Protein AF-H2ZLX8-F1 (afdb_monomer_lite)

pLDDT: mean 80.36, std 13.49, range [42.72, 96.94]

Secondary structure (DSSP, 8-state):
-HHHHHHHHHH-TT-TT--GGG-SS-HHHHHHHHH--HHHHHHHH-TT--EE-SSTTS-TTSTT---EEGGGSPPP--GGG---TT----TTTT--TTSPEEPPPEE--SS-TTS--S--HHHHHHHHHHH-TTTS-SS--EEEEEEETTEEEEEEEE-TT-----S------TTEEEPPPB------TTT--EEEEGGGSS--SS-SEEEEEETT--BGGGS---EEEEETTTEEEE-GGGSTTS----EEEEEEEE--

Organism: Ciona savignyi (NCBI:txid51511)

Radius of gyration: 21.68 Å; chains: 1; bounding box: 60×32×68 Å

Foldseek 3Di:
DVVVVVCCCVVDLVNQLDFDPSHPAAPVLSVLVVLDFPLLVCLVPPPPPQWAFRHNPDDLPDPPRPIDGSVVGDHRDCPSVDDDPPDPPDSNNSQDLVLWDKFAKAWPPPDDPVRQDPDNPVVVLVVCCVFVVQRDFPDFPDKDWDAALNTIIMITTGGHSRRDPDLDDPDDDPFKDKDPKDFPDQQDPDWQKGAQWPVPDPDDPQFPHKWKDAPVRHGPSRPSFHWNGPGSHTHTIGTLSRGPNSHDGRMIMMTMGGPD

Sequence (260 aa):
MAYQFRDLRKGDSFWYENGGSSAKFTLSQLRSIKQTMLSGVICDVGENVTTIQPEVMKLHTLPGNQRVPCTSLTSLDLSPWNETAGEFPSIVDDINTADYEWTPWFPITHYRSNELPLDPGPAVLRILRVYRPDDVCNDVLGKEMRTVNRHMQIRFKCPPGQIKGTDFPPVDSAEVYWTNWSDQLTPNAPNYDDDEGLAGSNACFKPIAVQAQTLDGIPARETGDVFEMLSPQDGLLCRGTHQPGNQCKDYRVRYLCSKG

Structure (mmCIF, N/CA/C/O backbone):
data_AF-H2ZLX8-F1
#
_entry.id   AF-H2ZLX8-F1
#
loop_
_atom_site.group_PDB
_atom_site.id
_atom_site.type_symbol
_atom_site.label_atom_id
_atom_site.label_alt_id
_atom_site.label_comp_id
_atom_site.label_asym_id
_atom_site.label_entity_id
_atom_site.label_seq_id
_atom_site.pdbx_PDB_ins_code
_atom_site.Cartn_x
_atom_site.Cartn_y
_atom_site.Cartn_z
_atom_site.occupancy
_atom_site.B_iso_or_equiv
_atom_site.auth_seq_id
_atom_site.auth_comp_id
_atom_site.auth_asym_id
_atom_site.auth_atom_id
_atom_site.pdbx_PDB_model_num
ATOM 1 N N . MET A 1 1 ? 8.622 -14.354 11.864 1.00 42.72 1 MET A N 1
ATOM 2 C CA . MET A 1 1 ? 7.196 -14.131 12.223 1.00 42.72 1 MET A CA 1
ATOM 3 C C . MET A 1 1 ? 6.371 -13.377 11.170 1.00 42.72 1 MET A C 1
ATOM 5 O O . MET A 1 1 ? 5.231 -13.764 10.956 1.00 42.72 1 MET A O 1
ATOM 9 N N . ALA A 1 2 ? 6.896 -12.356 10.476 1.00 43.66 2 ALA A N 1
ATOM 10 C CA . ALA A 1 2 ? 6.111 -11.553 9.519 1.00 43.66 2 ALA A CA 1
ATOM 11 C C . ALA A 1 2 ? 5.434 -12.366 8.392 1.00 43.66 2 ALA A C 1
ATOM 13 O O . ALA A 1 2 ? 4.266 -12.135 8.093 1.00 43.66 2 ALA A O 1
ATOM 14 N N . TYR A 1 3 ? 6.124 -13.363 7.821 1.00 46.12 3 TYR A N 1
ATOM 15 C CA . TYR A 1 3 ? 5.531 -14.268 6.827 1.00 46.12 3 TYR A CA 1
ATOM 16 C C . TYR A 1 3 ? 4.331 -15.040 7.379 1.00 46.12 3 TYR A C 1
ATOM 18 O O . TYR A 1 3 ? 3.300 -15.090 6.724 1.00 46.12 3 TYR A O 1
ATOM 26 N N . GLN A 1 4 ? 4.424 -15.547 8.611 1.00 57.84 4 GLN A N 1
ATOM 27 C CA . GLN A 1 4 ? 3.320 -16.249 9.265 1.00 57.84 4 GLN A CA 1
ATOM 28 C C . GLN A 1 4 ? 2.100 -15.336 9.438 1.00 57.84 4 GLN A C 1
ATOM 30 O O . GLN A 1 4 ? 0.991 -15.748 9.132 1.00 57.84 4 GLN A O 1
ATOM 35 N N . PHE A 1 5 ? 2.286 -14.086 9.877 1.00 61.41 5 PHE A N 1
ATOM 36 C CA . PHE A 1 5 ? 1.178 -13.131 10.014 1.00 61.41 5 PHE A CA 1
ATOM 37 C C . PHE A 1 5 ? 0.574 -12.725 8.670 1.00 61.41 5 PHE A C 1
ATOM 39 O O . PHE A 1 5 ? -0.645 -12.639 8.545 1.00 61.41 5 PHE A O 1
ATOM 46 N N . ARG A 1 6 ? 1.413 -12.513 7.651 1.00 57.19 6 ARG A N 1
ATOM 47 C CA . ARG A 1 6 ? 0.959 -12.247 6.283 1.00 57.19 6 ARG A CA 1
ATOM 48 C C . ARG A 1 6 ? 0.130 -13.411 5.750 1.00 57.19 6 ARG A C 1
ATOM 50 O O . ARG A 1 6 ? -0.943 -13.189 5.198 1.00 57.19 6 ARG A O 1
ATOM 57 N N . ASP A 1 7 ? 0.629 -14.631 5.907 1.00 60.41 7 ASP A N 1
ATOM 58 C CA . ASP A 1 7 ? -0.011 -15.831 5.379 1.00 60.41 7 ASP A CA 1
ATOM 59 C C . ASP A 1 7 ? -1.285 -16.166 6.172 1.00 60.41 7 ASP A C 1
ATOM 61 O O . ASP A 1 7 ? -2.268 -16.576 5.566 1.00 60.41 7 ASP A O 1
ATOM 65 N N . LEU A 1 8 ? -1.330 -15.883 7.482 1.00 72.88 8 LEU A N 1
ATOM 66 C CA . LEU A 1 8 ? -2.558 -15.928 8.289 1.00 72.88 8 LEU A CA 1
ATOM 67 C C . LEU A 1 8 ? -3.597 -14.923 7.786 1.00 72.88 8 LEU A C 1
ATOM 69 O O . LEU A 1 8 ? -4.720 -15.310 7.488 1.00 72.88 8 LEU A O 1
ATOM 73 N N . ARG A 1 9 ? -3.218 -13.649 7.622 1.00 69.12 9 ARG A N 1
ATOM 74 C CA . ARG A 1 9 ? -4.118 -12.601 7.117 1.00 69.12 9 ARG A CA 1
ATOM 75 C C . ARG A 1 9 ? -4.665 -12.929 5.728 1.00 69.12 9 ARG A C 1
ATOM 77 O O . ARG A 1 9 ? -5.836 -12.693 5.465 1.00 69.12 9 ARG A O 1
ATOM 84 N N . LYS A 1 10 ? -3.824 -13.458 4.833 1.00 64.69 10 LYS A N 1
ATOM 85 C CA . LYS A 1 10 ? -4.223 -13.821 3.462 1.00 64.69 10 LYS A CA 1
ATOM 86 C C . LYS A 1 10 ? -5.005 -15.129 3.382 1.00 64.69 10 LYS A C 1
ATOM 88 O O . LYS A 1 10 ? -5.864 -15.260 2.518 1.00 64.69 10 LYS A O 1
ATOM 93 N N . GLY A 1 11 ? -4.659 -16.106 4.214 1.00 71.00 11 GLY A N 1
ATOM 94 C CA . GLY A 1 11 ? -5.281 -17.428 4.231 1.00 71.00 11 GLY A CA 1
ATOM 95 C C . GLY A 1 11 ? -6.609 -17.465 4.983 1.00 71.00 11 GLY A C 1
ATOM 96 O O . GLY A 1 11 ? -7.373 -18.413 4.812 1.00 71.00 11 GLY A O 1
ATOM 97 N N . ASP A 1 12 ? -6.899 -16.449 5.795 1.00 78.88 12 ASP A N 1
ATOM 98 C CA . ASP A 1 12 ? -8.135 -16.360 6.558 1.00 78.88 12 ASP A CA 1
ATOM 99 C C . ASP A 1 12 ? -9.280 -15.752 5.732 1.00 78.88 12 ASP A C 1
ATOM 101 O O . ASP A 1 12 ? -9.374 -14.543 5.503 1.00 78.88 12 ASP A O 1
ATOM 105 N N . SER A 1 13 ? -10.211 -16.612 5.319 1.00 78.69 13 SER A N 1
ATOM 106 C CA . SER A 1 13 ? -11.438 -16.196 4.629 1.00 78.69 13 SER A CA 1
ATOM 107 C C . SER A 1 13 ? -12.352 -15.292 5.473 1.00 78.69 13 SER A C 1
ATOM 109 O O . SER A 1 13 ? -13.178 -14.569 4.915 1.00 78.69 13 SER A O 1
ATOM 111 N N . PHE A 1 14 ? -12.201 -15.304 6.801 1.00 81.00 14 PHE A N 1
ATOM 112 C CA . PHE A 1 14 ? -12.949 -14.475 7.746 1.00 81.00 14 PHE A CA 1
ATOM 113 C C . PHE A 1 14 ? -12.153 -13.262 8.231 1.00 81.00 14 PHE A C 1
ATOM 115 O O . PHE A 1 14 ? -12.606 -12.573 9.147 1.00 81.00 14 PHE A O 1
ATOM 122 N N . TRP A 1 15 ? -11.012 -12.952 7.601 1.00 83.00 15 TRP A N 1
ATOM 123 C CA . TRP A 1 15 ? -10.272 -11.738 7.917 1.00 83.00 15 TRP A CA 1
ATOM 124 C C . TRP A 1 15 ? -11.189 -10.512 7.810 1.00 83.00 15 TRP A C 1
ATOM 126 O O . TRP A 1 15 ? -11.810 -10.272 6.776 1.00 83.00 15 TRP A O 1
ATOM 136 N N . TYR A 1 16 ? -11.276 -9.728 8.887 1.00 79.31 16 TYR A N 1
ATOM 137 C CA . TYR A 1 16 ? -12.298 -8.687 9.057 1.00 79.31 16 TYR A CA 1
ATOM 138 C C . TYR A 1 16 ? -12.252 -7.562 8.010 1.00 79.31 16 TYR A C 1
ATOM 140 O O . TYR A 1 16 ? -13.247 -6.877 7.804 1.00 79.31 16 TYR A O 1
ATOM 148 N N . GLU A 1 17 ? -11.112 -7.365 7.339 1.00 76.19 17 GLU A N 1
ATOM 149 C CA . GLU A 1 17 ? -10.961 -6.375 6.260 1.00 76.19 17 GLU A CA 1
ATOM 150 C C . GLU A 1 17 ? -11.208 -6.950 4.862 1.00 76.19 17 GLU A C 1
ATOM 152 O O . GLU A 1 17 ? -11.030 -6.239 3.871 1.00 76.19 17 GLU A O 1
ATOM 157 N N . ASN A 1 18 ? -11.577 -8.229 4.752 1.00 74.31 18 ASN A N 1
ATOM 158 C CA . ASN A 1 18 ? -11.998 -8.780 3.473 1.00 74.31 18 ASN A CA 1
ATOM 159 C C . ASN A 1 18 ? -13.234 -8.011 2.986 1.00 74.31 18 ASN A C 1
ATOM 161 O O . ASN A 1 18 ? -14.151 -7.736 3.757 1.00 74.31 18 ASN A O 1
ATOM 165 N N . GLY A 1 19 ? -13.235 -7.641 1.707 1.00 67.06 19 GLY A N 1
ATOM 166 C CA . GLY A 1 19 ? -14.322 -6.924 1.054 1.00 67.06 19 GLY A CA 1
ATOM 167 C C . GLY A 1 19 ? -14.985 -7.778 -0.029 1.00 67.06 19 GLY A C 1
ATOM 168 O O . GLY A 1 19 ? -14.646 -8.947 -0.214 1.00 67.06 19 GLY A O 1
ATOM 169 N N . GLY A 1 20 ? -15.933 -7.195 -0.764 1.00 65.62 20 GLY A N 1
ATOM 170 C CA . GLY A 1 20 ? -16.603 -7.874 -1.877 1.00 65.62 20 GLY A CA 1
ATOM 171 C C . GLY A 1 20 ? -17.407 -9.098 -1.424 1.00 65.62 20 GLY A C 1
ATOM 172 O O . GLY A 1 20 ? -18.055 -9.067 -0.382 1.00 65.62 20 GLY A O 1
ATOM 173 N N . SER A 1 21 ? -17.348 -10.193 -2.186 1.00 62.84 21 SER A N 1
ATOM 174 C CA . SER A 1 21 ? -18.071 -11.441 -1.876 1.00 62.84 21 SER A CA 1
ATOM 175 C C . SER A 1 21 ? -17.610 -12.131 -0.588 1.00 62.84 21 SER A C 1
ATOM 177 O O . SER A 1 21 ? -18.311 -12.995 -0.067 1.00 62.84 21 SER A O 1
ATOM 179 N N . SER A 1 22 ? -16.428 -11.773 -0.087 1.00 65.00 22 SER A N 1
ATOM 180 C CA . SER A 1 22 ? -15.840 -12.341 1.127 1.00 65.00 22 SER A CA 1
ATOM 181 C C . SER A 1 22 ? -16.063 -11.458 2.358 1.00 65.00 22 SER A C 1
ATOM 183 O O . SER A 1 22 ? -15.624 -11.825 3.449 1.00 65.00 22 SER A O 1
ATOM 185 N N . ALA A 1 23 ? -16.735 -10.311 2.201 1.00 69.94 23 ALA A N 1
ATOM 186 C CA . ALA A 1 23 ? -16.983 -9.379 3.290 1.00 69.94 23 ALA A CA 1
ATOM 187 C C . ALA A 1 23 ? -17.785 -10.028 4.426 1.00 69.94 23 ALA A C 1
ATOM 189 O O . ALA A 1 23 ? -18.750 -10.761 4.201 1.00 69.94 23 ALA A O 1
ATOM 190 N N . LYS A 1 24 ? -17.344 -9.776 5.662 1.00 79.88 24 LYS A N 1
ATOM 191 C CA . LYS A 1 24 ? -18.023 -10.210 6.901 1.00 79.88 24 LYS A CA 1
ATOM 192 C C . LYS A 1 24 ? -18.672 -9.055 7.645 1.00 79.88 24 LYS A C 1
ATOM 194 O O . LYS A 1 24 ? -19.582 -9.276 8.432 1.00 79.88 24 LYS A O 1
ATOM 199 N N . PHE A 1 25 ? -18.199 -7.849 7.365 1.00 79.94 25 PHE A N 1
ATOM 200 C CA . PHE A 1 25 ? -18.695 -6.609 7.923 1.00 79.94 25 PHE A CA 1
ATOM 201 C C . PHE A 1 25 ? -19.127 -5.694 6.787 1.00 79.94 25 PHE A C 1
ATOM 203 O O . PHE A 1 25 ? -18.484 -5.655 5.733 1.00 79.94 25 PHE A O 1
ATOM 210 N N . THR A 1 26 ? -20.192 -4.935 7.018 1.00 77.81 26 THR A N 1
ATOM 211 C CA . THR A 1 26 ? -20.528 -3.797 6.162 1.00 77.81 26 THR A CA 1
ATOM 212 C C . THR A 1 26 ? -19.449 -2.717 6.290 1.00 77.81 26 THR A C 1
ATOM 214 O O . THR A 1 26 ? -18.607 -2.732 7.196 1.00 77.81 26 THR A O 1
ATOM 217 N N . LEU A 1 27 ? -19.442 -1.738 5.386 1.00 74.50 27 LEU A N 1
ATOM 218 C CA . LEU A 1 27 ? -18.439 -0.676 5.436 1.00 74.50 27 LEU A CA 1
ATOM 219 C C . LEU A 1 27 ? -18.560 0.193 6.699 1.00 74.50 27 LEU A C 1
ATOM 221 O O . LEU A 1 27 ? -17.543 0.598 7.264 1.00 74.50 27 LEU A O 1
ATOM 225 N N . SER A 1 28 ? -19.784 0.470 7.154 1.00 79.38 28 SER A N 1
ATOM 226 C CA . SER A 1 28 ? -20.048 1.210 8.395 1.00 79.38 28 SER A CA 1
ATOM 227 C C . SER A 1 28 ? -19.541 0.444 9.618 1.00 79.38 28 SER A C 1
ATOM 229 O O . SER A 1 28 ? -18.845 1.017 10.458 1.00 79.38 28 SER A O 1
ATOM 231 N N . GLN A 1 29 ? -19.779 -0.868 9.659 1.00 86.19 29 GLN A N 1
ATOM 232 C CA . GLN A 1 29 ? -19.234 -1.768 10.673 1.00 86.19 29 GLN A CA 1
ATOM 233 C C . GLN A 1 29 ? -17.696 -1.773 10.660 1.00 86.19 29 GLN A C 1
ATOM 235 O O . GLN A 1 29 ? -17.055 -1.572 11.692 1.00 86.19 29 GLN A O 1
ATOM 240 N N . LEU A 1 30 ? -17.076 -1.912 9.483 1.00 83.62 30 LEU A N 1
ATOM 241 C CA . LEU A 1 30 ? -15.618 -1.912 9.347 1.00 83.62 30 LEU A CA 1
ATOM 242 C C . LEU A 1 30 ? -14.987 -0.574 9.765 1.00 83.62 30 LEU A C 1
ATOM 244 O O . LEU A 1 30 ? -13.913 -0.569 10.369 1.00 83.62 30 LEU A O 1
ATOM 248 N N . ARG A 1 31 ? -15.629 0.560 9.453 1.00 82.75 31 ARG A N 1
ATOM 249 C CA . ARG A 1 31 ? -15.187 1.894 9.899 1.00 82.75 31 ARG A CA 1
ATOM 250 C C . ARG A 1 31 ? -15.216 1.997 11.423 1.00 82.75 31 ARG A C 1
ATOM 252 O O . ARG A 1 31 ? -14.223 2.441 11.992 1.00 82.75 31 ARG A O 1
ATOM 259 N N . SER A 1 32 ? -16.289 1.530 12.061 1.00 88.88 32 SER A N 1
ATOM 260 C CA . SER A 1 32 ? -16.393 1.510 13.525 1.00 88.88 32 SER A CA 1
ATOM 261 C C . SER A 1 32 ? -15.286 0.661 14.173 1.00 88.88 32 SER A C 1
ATOM 263 O O . SER A 1 32 ? -14.549 1.143 15.038 1.00 88.88 32 SER A O 1
ATOM 265 N N . ILE A 1 33 ? -15.050 -0.556 13.663 1.00 89.25 33 ILE A N 1
ATOM 266 C CA . ILE A 1 33 ? -13.949 -1.419 14.135 1.00 89.25 33 ILE A CA 1
ATOM 267 C C . ILE A 1 33 ? -12.594 -0.713 13.984 1.00 89.25 33 ILE A C 1
ATOM 269 O O . ILE A 1 33 ? -11.791 -0.712 14.912 1.00 89.25 33 ILE A O 1
ATOM 273 N N . LYS A 1 34 ? -12.326 -0.082 12.832 1.00 85.06 34 LYS A N 1
ATOM 274 C CA . LYS A 1 34 ? -11.037 0.579 12.550 1.00 85.06 34 LYS A CA 1
ATOM 275 C C . LYS A 1 34 ? -10.776 1.829 13.391 1.00 85.06 34 LYS A C 1
ATOM 277 O O . LYS A 1 34 ? -9.616 2.188 13.566 1.00 85.06 34 LYS A O 1
ATOM 282 N N . GLN A 1 35 ? -11.820 2.496 13.875 1.00 87.00 35 GLN A N 1
ATOM 283 C CA . GLN A 1 35 ? -11.695 3.657 14.761 1.00 87.00 35 GLN A CA 1
ATOM 284 C C . GLN A 1 35 ? -11.459 3.259 16.224 1.00 87.00 35 GLN A C 1
ATOM 286 O O . GLN A 1 35 ? -11.064 4.095 17.033 1.00 87.00 35 GLN A O 1
ATOM 291 N N . THR A 1 36 ? -11.661 1.985 16.564 1.00 89.25 36 THR A N 1
ATOM 292 C CA . THR A 1 36 ? -11.493 1.490 17.929 1.00 89.25 36 THR A CA 1
ATOM 293 C C . THR A 1 36 ? -10.017 1.428 18.312 1.00 89.25 36 THR A C 1
ATOM 295 O O . THR A 1 36 ? -9.195 0.830 17.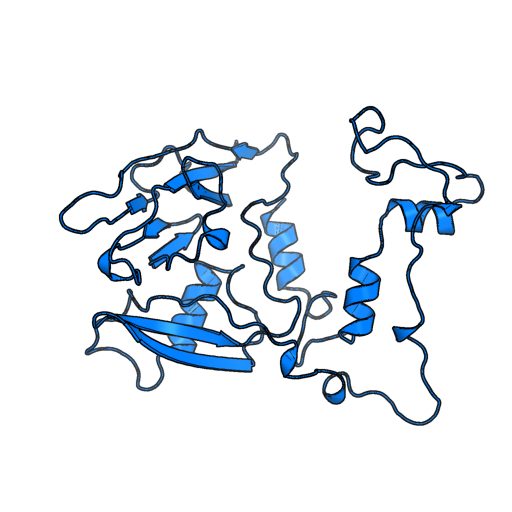616 1.00 89.25 36 THR A O 1
ATOM 298 N N . MET A 1 37 ? -9.673 2.010 19.460 1.00 91.62 37 MET A N 1
ATOM 299 C CA . MET A 1 37 ? -8.329 1.931 20.032 1.00 91.62 37 MET A CA 1
ATOM 300 C C . MET A 1 37 ? -8.271 0.857 21.119 1.00 91.62 37 MET A C 1
ATOM 302 O O . MET A 1 37 ? -9.196 0.726 21.919 1.00 91.62 37 MET A O 1
ATOM 306 N N . LEU A 1 38 ? -7.144 0.141 21.221 1.00 93.69 38 LEU A N 1
ATOM 307 C CA . LEU A 1 38 ? -6.935 -0.841 22.295 1.00 93.69 38 LEU A CA 1
ATOM 308 C C . LEU A 1 38 ? -7.063 -0.209 23.694 1.00 93.69 38 LEU A C 1
ATOM 310 O O . LEU A 1 38 ? -7.516 -0.864 24.626 1.00 93.69 38 LEU A O 1
ATOM 314 N N . SER A 1 39 ? -6.697 1.066 23.836 1.00 94.88 39 SER A N 1
ATOM 315 C CA . SER A 1 39 ? -6.873 1.835 25.072 1.00 94.88 39 SER A CA 1
ATOM 316 C C . SER A 1 39 ? -8.342 1.992 25.464 1.00 94.88 39 SER A C 1
ATOM 318 O O . SER A 1 39 ? -8.669 1.790 26.630 1.00 94.88 39 SER A O 1
ATOM 320 N N . GLY A 1 40 ? -9.223 2.270 24.497 1.00 94.12 40 GLY A N 1
ATOM 321 C CA . GLY A 1 40 ? -10.673 2.307 24.700 1.00 94.12 40 GLY A CA 1
ATOM 322 C C . GLY A 1 40 ? -11.221 0.950 25.142 1.00 94.12 40 GLY A C 1
ATOM 323 O O . GLY A 1 40 ? -11.879 0.868 26.170 1.00 94.12 40 GLY A O 1
ATOM 324 N N . VAL A 1 41 ? -10.833 -0.135 24.459 1.00 93.81 41 VAL A N 1
ATOM 325 C CA . VAL A 1 41 ? -11.260 -1.504 24.820 1.00 93.81 41 VAL A CA 1
ATOM 326 C C . VAL A 1 41 ? -10.854 -1.871 26.251 1.00 93.81 41 VAL A C 1
ATOM 328 O O . VAL A 1 41 ? -11.639 -2.455 26.993 1.00 93.81 41 VAL A O 1
ATOM 331 N N . ILE A 1 42 ? -9.631 -1.525 26.664 1.00 94.50 42 ILE A N 1
ATOM 332 C CA . ILE A 1 42 ? -9.166 -1.784 28.034 1.00 94.50 42 ILE A CA 1
ATOM 333 C C . ILE A 1 42 ? -9.948 -0.947 29.052 1.00 94.50 42 ILE A C 1
ATOM 335 O O . ILE A 1 42 ? -10.256 -1.461 30.122 1.00 94.50 42 ILE A O 1
ATOM 339 N N . CYS A 1 43 ? -10.274 0.310 28.741 1.00 95.00 43 CYS A N 1
ATOM 340 C CA . CYS A 1 43 ? -11.112 1.147 29.602 1.00 95.00 43 CYS A CA 1
ATOM 341 C C . CYS A 1 43 ? -12.536 0.594 29.749 1.00 95.00 43 CYS A C 1
ATOM 343 O O . CYS A 1 43 ? -13.074 0.610 30.851 1.00 95.00 43 CYS A O 1
ATOM 345 N N . ASP A 1 44 ? -13.124 0.077 28.669 1.00 92.94 44 ASP A N 1
ATOM 346 C CA . ASP A 1 44 ? -14.489 -0.459 28.684 1.00 92.94 44 ASP A CA 1
ATOM 347 C C . ASP A 1 44 ? -14.586 -1.774 29.488 1.00 92.94 44 ASP A C 1
ATOM 349 O O . ASP A 1 44 ? -15.604 -2.043 30.124 1.00 92.94 44 ASP A O 1
ATOM 353 N N . VAL A 1 45 ? -13.530 -2.600 29.477 1.00 92.88 45 VAL A N 1
ATOM 354 C CA . VAL A 1 45 ? -13.499 -3.915 30.154 1.00 92.88 45 VAL A CA 1
ATOM 355 C C . VAL A 1 45 ? -12.872 -3.852 31.556 1.00 92.88 45 VAL A C 1
ATOM 357 O O . VAL A 1 45 ? -13.150 -4.694 32.410 1.00 92.88 45 VAL A O 1
ATOM 360 N N . GLY A 1 46 ? -11.983 -2.893 31.809 1.00 91.62 46 GLY A N 1
ATOM 361 C CA . GLY A 1 46 ? -11.169 -2.831 33.019 1.00 91.62 46 GLY A CA 1
ATOM 362 C C . GLY A 1 46 ? -11.867 -2.147 34.192 1.00 91.62 46 GLY A C 1
ATOM 363 O O . GLY A 1 46 ? -11.946 -0.926 34.236 1.00 91.62 46 GLY A O 1
ATOM 364 N N . GLU A 1 47 ? -12.247 -2.911 35.218 1.00 86.62 47 GLU A N 1
ATOM 365 C CA . GLU A 1 47 ? -12.981 -2.395 36.392 1.00 86.62 47 GLU A CA 1
ATOM 366 C C . GLU A 1 47 ? -12.265 -1.264 37.157 1.00 86.62 47 GLU A C 1
ATOM 368 O O . GLU A 1 47 ? -12.914 -0.383 37.712 1.00 86.62 47 GLU A O 1
ATOM 373 N N . ASN A 1 48 ? -10.926 -1.269 37.187 1.00 91.19 48 ASN A N 1
ATOM 374 C CA . ASN A 1 48 ? -10.114 -0.303 37.943 1.00 91.19 48 ASN A CA 1
ATOM 375 C C . ASN A 1 48 ? -9.189 0.544 37.055 1.00 91.19 48 ASN A C 1
ATOM 377 O O . ASN A 1 48 ? -8.199 1.107 37.532 1.00 91.19 48 ASN A O 1
ATOM 381 N N . VAL A 1 49 ? -9.480 0.630 35.755 1.00 92.19 49 VAL A N 1
ATOM 382 C CA . VAL A 1 49 ? -8.704 1.451 34.821 1.00 92.19 49 VAL A CA 1
ATOM 383 C C . VAL A 1 49 ? -9.433 2.773 34.616 1.00 92.19 49 VAL A C 1
ATOM 385 O O . VAL A 1 49 ? -10.410 2.851 33.889 1.00 92.19 49 VAL A O 1
ATOM 388 N N . THR A 1 50 ? -8.961 3.834 35.274 1.00 93.88 50 THR A N 1
ATOM 389 C CA . THR A 1 50 ? -9.540 5.188 35.139 1.00 93.88 50 THR A CA 1
ATOM 390 C C . THR A 1 50 ? -8.746 6.087 34.198 1.00 93.88 50 THR A C 1
ATOM 392 O O . THR A 1 50 ? -9.288 7.042 33.639 1.00 93.88 50 THR A O 1
ATOM 395 N N . THR A 1 51 ? -7.454 5.793 34.022 1.00 95.94 51 THR A N 1
ATOM 396 C CA . THR A 1 51 ? -6.552 6.511 33.118 1.00 95.94 51 THR A CA 1
ATOM 397 C C . THR A 1 51 ? -5.653 5.530 32.378 1.00 95.94 51 THR A C 1
ATOM 399 O O . THR A 1 51 ? -5.155 4.565 32.963 1.00 95.94 51 THR A O 1
ATOM 402 N N . ILE A 1 52 ? -5.411 5.788 31.096 1.00 96.00 52 ILE A N 1
ATOM 403 C CA . ILE A 1 52 ? -4.555 4.960 30.243 1.00 96.00 52 ILE A CA 1
ATOM 404 C C . ILE A 1 52 ? -3.915 5.818 29.151 1.00 96.00 52 ILE A C 1
ATOM 406 O O . ILE A 1 52 ? -4.429 6.877 28.799 1.00 96.00 52 ILE A O 1
ATOM 410 N N . GLN A 1 53 ? -2.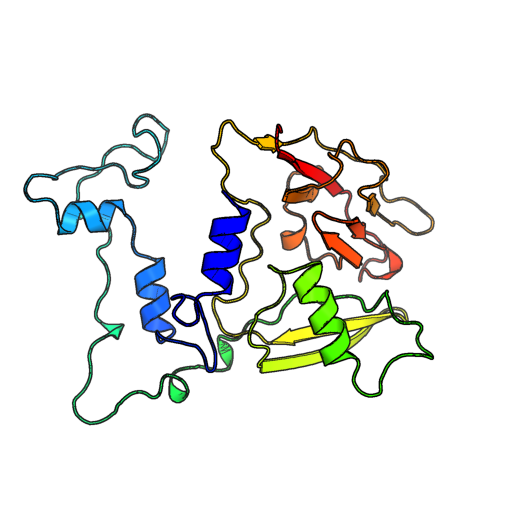767 5.397 28.627 1.00 95.81 53 GLN A N 1
ATOM 411 C CA . GLN A 1 53 ? -2.173 6.024 27.449 1.00 95.81 53 GLN A CA 1
ATOM 412 C C . GLN A 1 53 ? -2.947 5.637 26.172 1.00 95.81 53 GLN A C 1
ATOM 414 O O . GLN A 1 53 ? -3.312 4.464 26.040 1.00 95.81 53 GLN A O 1
ATOM 419 N N . PRO A 1 54 ? -3.187 6.564 25.224 1.00 92.88 54 PRO A N 1
ATOM 420 C CA . PRO A 1 54 ? -3.918 6.268 23.990 1.00 92.88 54 PRO A CA 1
ATOM 421 C C . PRO A 1 54 ? -3.308 5.125 23.165 1.00 92.88 54 PRO A C 1
ATOM 423 O O . PRO A 1 54 ? -4.016 4.202 22.762 1.00 92.88 54 PRO A O 1
ATOM 426 N N . GLU A 1 55 ? -1.992 5.136 22.955 1.00 94.06 55 GLU A N 1
ATOM 427 C CA . GLU A 1 55 ? -1.255 4.091 22.248 1.00 94.06 55 GLU A CA 1
ATOM 428 C C . GLU A 1 55 ? -0.637 3.113 23.256 1.00 94.06 55 GLU A C 1
ATOM 430 O O . GLU A 1 55 ? 0.503 3.274 23.692 1.00 94.06 55 GLU A O 1
ATOM 435 N N . VAL A 1 56 ? -1.405 2.089 23.645 1.00 94.25 56 VAL A N 1
ATOM 436 C CA . VAL A 1 56 ? -1.080 1.167 24.758 1.00 94.25 56 VAL A CA 1
ATOM 437 C C . VAL A 1 56 ? 0.268 0.461 24.598 1.00 94.25 56 VAL A C 1
ATOM 439 O O . VAL A 1 56 ? 0.957 0.240 25.592 1.00 94.25 56 VAL A O 1
ATOM 442 N N . MET A 1 57 ? 0.662 0.152 23.360 1.00 92.81 57 MET A N 1
ATOM 443 C CA . MET A 1 57 ? 1.931 -0.521 23.050 1.00 92.81 57 MET A CA 1
ATOM 444 C C . MET A 1 57 ? 3.136 0.431 23.000 1.00 92.81 57 MET A C 1
ATOM 446 O O . MET A 1 57 ? 4.269 -0.023 22.874 1.00 92.81 57 MET A O 1
ATOM 450 N N . LYS A 1 58 ? 2.915 1.746 23.102 1.00 89.81 58 LYS A N 1
ATOM 451 C CA . LYS A 1 58 ? 3.971 2.754 23.216 1.00 89.81 58 LYS A CA 1
ATOM 452 C C . LYS A 1 58 ? 4.127 3.193 24.670 1.00 89.81 58 LYS A C 1
ATOM 454 O O . LYS A 1 58 ? 3.186 3.166 25.464 1.00 89.81 58 LYS A O 1
ATOM 459 N N . LEU A 1 59 ? 5.326 3.657 25.020 1.00 86.38 59 LEU A N 1
ATOM 460 C CA . LEU A 1 59 ? 5.587 4.210 26.348 1.00 86.38 59 LEU A CA 1
ATOM 461 C C . LEU A 1 59 ? 4.773 5.491 26.568 1.00 86.38 59 LEU A C 1
ATOM 463 O O . LEU A 1 59 ? 4.718 6.363 25.700 1.00 86.38 59 LEU A O 1
ATOM 467 N N . HIS A 1 60 ? 4.189 5.632 27.759 1.00 90.62 60 HIS A N 1
ATOM 468 C CA . HIS A 1 60 ? 3.402 6.815 28.129 1.00 90.62 60 HIS A CA 1
ATOM 469 C C . HIS A 1 60 ? 4.256 8.076 28.351 1.00 90.62 60 HIS A C 1
ATOM 471 O O . HIS A 1 60 ? 3.738 9.174 28.538 1.00 90.62 60 HIS A O 1
ATOM 477 N N . THR A 1 61 ? 5.578 7.912 28.432 1.00 91.94 61 THR A N 1
ATOM 478 C CA . THR A 1 61 ? 6.547 9.002 28.587 1.00 91.94 61 THR A CA 1
ATOM 479 C C . THR A 1 61 ? 6.845 9.704 27.264 1.00 91.94 61 THR A C 1
ATOM 481 O O . THR A 1 61 ? 7.437 10.781 27.277 1.00 91.94 61 THR A O 1
ATOM 484 N N . LEU A 1 62 ? 6.441 9.117 26.131 1.00 90.62 62 LEU A N 1
ATOM 485 C CA . LEU A 1 62 ? 6.611 9.729 24.820 1.00 90.62 62 LEU A CA 1
ATOM 486 C C . LEU A 1 62 ? 5.689 10.952 24.670 1.00 90.62 62 LEU A C 1
ATOM 488 O O . LEU A 1 62 ? 4.527 10.897 25.091 1.00 90.62 62 LEU A O 1
ATOM 492 N N . PRO A 1 63 ? 6.169 12.049 24.053 1.00 90.38 63 PRO A N 1
ATOM 493 C CA . PRO A 1 63 ? 5.335 13.210 23.763 1.00 90.38 63 PRO A CA 1
ATOM 494 C C . PRO A 1 63 ? 4.088 12.817 22.958 1.00 90.38 63 PRO A C 1
ATOM 496 O O . PRO A 1 63 ? 4.207 12.167 21.924 1.00 90.38 63 PRO A O 1
ATOM 499 N N . GLY A 1 64 ? 2.900 13.207 23.429 1.00 88.81 64 GLY A N 1
ATOM 500 C CA . GLY A 1 64 ? 1.626 12.923 22.760 1.00 88.81 64 GLY A CA 1
ATOM 501 C C . GLY A 1 64 ? 0.976 11.589 23.141 1.00 88.81 64 GLY A C 1
ATOM 502 O O . GLY A 1 64 ? -0.135 11.327 22.697 1.00 88.81 64 GLY A O 1
ATOM 503 N N . ASN A 1 65 ? 1.619 10.771 23.985 1.00 94.69 65 ASN A N 1
ATOM 504 C CA . ASN A 1 65 ? 1.070 9.500 24.472 1.00 94.69 65 ASN A CA 1
ATOM 505 C C . ASN A 1 65 ? 0.935 9.459 26.004 1.00 94.69 65 ASN A C 1
ATOM 507 O O . ASN A 1 65 ? 1.003 8.399 26.624 1.00 94.69 65 ASN A O 1
ATOM 511 N N . GLN A 1 66 ? 0.792 10.614 26.654 1.00 95.75 66 GLN A N 1
ATOM 512 C CA . GLN A 1 66 ? 0.564 10.655 28.095 1.00 95.75 66 GLN A CA 1
ATOM 513 C C . GLN A 1 66 ? -0.768 9.991 28.464 1.00 95.75 66 GLN A C 1
ATOM 515 O O . GLN A 1 66 ? -1.689 9.904 27.654 1.00 95.75 66 GLN A O 1
ATOM 520 N N . ARG A 1 67 ? -0.876 9.522 29.712 1.00 96.06 67 ARG A N 1
ATOM 521 C CA . ARG A 1 67 ? -2.124 8.934 30.208 1.00 96.06 67 ARG A CA 1
ATOM 522 C C . ARG A 1 67 ? -3.241 9.973 30.218 1.00 96.06 67 ARG A C 1
ATOM 524 O O . ARG A 1 67 ? -3.066 11.059 30.766 1.00 96.06 67 ARG A O 1
ATOM 531 N N . VAL A 1 68 ? -4.385 9.596 29.665 1.00 96.19 68 VAL A N 1
ATOM 532 C CA . VAL A 1 68 ? -5.615 10.389 29.636 1.00 96.19 68 VAL A CA 1
ATOM 533 C C . VAL A 1 68 ? -6.730 9.656 30.391 1.00 96.19 68 VAL A C 1
ATOM 535 O O . VAL A 1 68 ? -6.644 8.435 30.562 1.00 96.19 68 VAL A O 1
ATOM 538 N N . PRO A 1 69 ? -7.763 10.362 30.882 1.00 96.94 69 PRO A N 1
ATOM 539 C CA . PRO A 1 69 ? -8.945 9.725 31.457 1.00 96.94 69 PRO A CA 1
ATOM 540 C C . PRO A 1 69 ? -9.658 8.828 30.441 1.00 96.94 69 PRO A C 1
ATOM 542 O O . PRO A 1 69 ? -9.756 9.173 29.265 1.00 96.94 69 PRO A O 1
ATOM 545 N N . CYS A 1 70 ? -10.227 7.711 30.892 1.00 95.00 70 CYS A N 1
ATOM 546 C CA . CYS A 1 70 ? -10.986 6.822 30.006 1.00 95.00 70 CYS A CA 1
ATOM 547 C C . CYS A 1 70 ? -12.169 7.528 29.321 1.00 95.00 70 CYS A C 1
ATOM 549 O O . CYS A 1 70 ? -12.468 7.246 28.168 1.00 95.00 70 CYS A O 1
ATOM 551 N N . THR A 1 71 ? -12.780 8.519 29.977 1.00 93.50 71 THR A N 1
ATOM 552 C CA . THR A 1 71 ? -13.894 9.309 29.423 1.00 93.50 71 THR A CA 1
ATOM 553 C C . THR A 1 71 ? -13.524 10.163 28.211 1.00 93.50 71 THR A C 1
ATOM 555 O O . THR A 1 71 ? -14.419 10.621 27.507 1.00 93.50 71 THR A O 1
ATOM 558 N N . SER A 1 72 ? -12.233 10.413 27.963 1.00 93.75 72 SER A N 1
ATOM 559 C CA . SER A 1 72 ? -11.788 11.133 26.763 1.00 93.75 72 SER A CA 1
ATOM 560 C C . SER A 1 72 ? -11.504 10.215 25.573 1.00 93.75 72 SER A C 1
ATOM 562 O O . SER A 1 72 ? -11.203 10.714 24.492 1.00 93.75 72 SER A O 1
ATOM 564 N N . LEU A 1 73 ? -11.544 8.892 25.762 1.00 92.06 73 LEU A N 1
ATOM 565 C CA . LEU A 1 73 ? -11.319 7.920 24.697 1.00 92.06 73 LEU A CA 1
ATOM 566 C C . LEU A 1 73 ? -12.639 7.551 24.017 1.00 92.06 73 LEU A C 1
ATOM 568 O O . LEU A 1 73 ? -13.697 7.532 24.637 1.00 92.06 73 LEU A O 1
ATOM 572 N N . THR A 1 74 ? -12.568 7.271 22.719 1.00 89.44 74 THR A N 1
ATOM 573 C CA . THR A 1 74 ? -13.724 6.828 21.934 1.00 89.44 74 THR A CA 1
ATOM 574 C C . THR A 1 74 ? -13.929 5.325 22.125 1.00 89.44 74 THR A C 1
ATOM 576 O O . THR A 1 74 ? -13.027 4.542 21.819 1.00 89.44 74 THR A O 1
ATOM 579 N N . SER A 1 75 ? -15.100 4.929 22.627 1.00 89.00 75 SER A N 1
ATOM 580 C CA . SER A 1 75 ? -15.534 3.525 22.677 1.00 89.00 75 SER A CA 1
ATOM 581 C C . SER A 1 75 ? -16.018 3.050 21.300 1.00 89.00 75 SER A C 1
ATOM 583 O O . SER A 1 75 ? -16.346 3.859 20.429 1.00 89.00 75 SER A O 1
ATOM 585 N N . LEU A 1 76 ? -16.065 1.730 21.102 1.00 91.06 76 LEU A N 1
ATOM 586 C CA . LEU A 1 76 ? -16.557 1.116 19.863 1.00 91.06 76 LEU A CA 1
ATOM 587 C C . LEU A 1 76 ? -18.021 1.519 19.599 1.00 91.06 76 LEU A C 1
ATOM 589 O O . LEU A 1 76 ? -18.903 1.242 20.413 1.00 91.06 76 LEU A O 1
ATOM 593 N N . ASP A 1 77 ? -18.290 2.127 18.441 1.00 91.12 77 ASP A N 1
ATOM 594 C CA . ASP A 1 77 ? -19.649 2.490 18.028 1.00 91.12 77 ASP A CA 1
ATOM 595 C C . ASP A 1 77 ? -20.394 1.266 17.472 1.00 91.12 77 ASP A C 1
ATOM 597 O O . ASP A 1 77 ? -20.129 0.796 16.364 1.00 91.12 77 ASP A O 1
ATOM 601 N N . LEU A 1 78 ? -21.350 0.743 18.236 1.00 92.00 78 LEU A N 1
ATOM 602 C CA . LEU A 1 78 ? -22.156 -0.416 17.845 1.00 92.00 78 LEU A CA 1
ATOM 603 C C . LEU A 1 78 ? -23.422 -0.049 17.059 1.00 92.00 78 LEU A C 1
ATOM 605 O O . LEU A 1 78 ? -24.164 -0.948 16.662 1.00 92.00 78 LEU A O 1
ATOM 609 N N . SER A 1 79 ? -23.674 1.236 16.783 1.00 90.50 79 SER A N 1
ATOM 610 C CA . SER A 1 79 ? -24.824 1.653 15.973 1.00 90.50 79 SER A CA 1
ATOM 611 C C . SER A 1 79 ? -24.922 0.956 14.600 1.00 90.50 79 SER A C 1
ATOM 613 O O . SER A 1 79 ? -26.045 0.623 14.211 1.00 90.50 79 SER A O 1
ATOM 615 N N . PRO A 1 80 ? -23.816 0.601 13.900 1.00 88.56 80 PRO A N 1
ATOM 616 C CA . PRO A 1 80 ? -23.880 -0.129 12.628 1.00 88.56 80 PRO A CA 1
ATOM 617 C C . PRO A 1 80 ? -24.330 -1.599 12.726 1.00 88.56 80 PRO A C 1
ATOM 619 O O . PRO A 1 80 ? -24.492 -2.252 11.697 1.00 88.56 80 PRO A O 1
ATOM 622 N N . TRP A 1 81 ? -24.487 -2.149 13.934 1.00 88.50 81 TRP A N 1
ATOM 623 C CA . TRP A 1 81 ? -25.002 -3.507 14.174 1.00 88.50 81 TRP A CA 1
ATOM 624 C C . TRP A 1 81 ? -26.480 -3.521 14.557 1.00 88.50 81 TRP A C 1
ATOM 626 O O . TRP A 1 81 ? -27.015 -4.572 14.903 1.00 88.50 81 TRP A O 1
ATOM 636 N N . ASN A 1 82 ? -27.149 -2.369 14.530 1.00 87.75 82 ASN A N 1
ATOM 637 C CA . ASN A 1 82 ? -28.569 -2.314 14.821 1.00 87.75 82 ASN A CA 1
ATOM 638 C C . ASN A 1 82 ? -29.372 -2.967 13.686 1.00 87.75 82 ASN A C 1
ATOM 640 O O . ASN A 1 82 ? -29.555 -2.379 12.621 1.00 87.75 82 ASN A O 1
ATOM 644 N N . GLU A 1 83 ? -29.849 -4.185 13.922 1.00 76.31 83 GLU A N 1
ATOM 645 C CA . GLU A 1 83 ? -30.717 -4.910 13.000 1.00 76.31 83 GLU A CA 1
ATOM 646 C C . GLU A 1 83 ? -32.164 -4.421 13.167 1.00 76.31 83 GLU A C 1
ATOM 648 O O . GLU A 1 83 ? -32.854 -4.752 14.134 1.00 76.31 83 GLU A O 1
ATOM 653 N N . THR A 1 84 ? -32.667 -3.627 12.219 1.00 67.19 84 THR A N 1
ATOM 654 C CA . THR A 1 84 ? -34.108 -3.369 12.129 1.00 67.19 84 THR A CA 1
ATOM 655 C C . THR A 1 84 ? -34.824 -4.642 11.685 1.00 67.19 84 THR A C 1
ATOM 657 O O . THR A 1 84 ? -34.542 -5.184 10.618 1.00 67.19 84 THR A O 1
ATOM 660 N N . ALA A 1 85 ? -35.763 -5.124 12.503 1.00 51.78 85 ALA A N 1
ATOM 661 C CA . ALA A 1 85 ? -36.534 -6.338 12.249 1.00 51.78 85 ALA A CA 1
ATOM 662 C C . ALA A 1 85 ? -37.266 -6.277 10.891 1.00 51.78 85 ALA A C 1
ATOM 664 O O . ALA A 1 85 ? -38.330 -5.671 10.785 1.00 51.78 85 ALA A O 1
ATOM 665 N N . GLY A 1 86 ? -36.705 -6.910 9.857 1.00 54.25 86 GLY A N 1
ATOM 666 C CA . GLY A 1 86 ? -37.358 -7.073 8.552 1.00 54.25 86 GLY A CA 1
ATOM 667 C C . GLY A 1 86 ? -36.436 -7.029 7.334 1.00 54.25 86 GLY A C 1
ATOM 668 O O . GLY A 1 86 ? -36.783 -7.606 6.308 1.00 54.25 86 GLY A O 1
ATOM 669 N N . GLU A 1 87 ? -35.255 -6.427 7.445 1.00 51.62 87 GLU A N 1
ATOM 670 C CA . GLU A 1 87 ? -34.265 -6.378 6.367 1.00 51.62 87 GLU A CA 1
ATOM 671 C C . GLU A 1 87 ? -32.967 -6.970 6.901 1.00 51.62 87 GLU A C 1
ATOM 673 O O . GLU A 1 87 ? -32.309 -6.363 7.737 1.00 51.62 87 GLU A O 1
ATOM 678 N N . PHE A 1 88 ? -32.600 -8.171 6.447 1.00 53.00 88 PHE A N 1
ATOM 679 C CA . PHE A 1 88 ? -31.197 -8.569 6.501 1.00 53.00 88 PHE A CA 1
ATOM 680 C C . PHE A 1 88 ? -30.496 -7.682 5.473 1.00 53.00 88 PHE A C 1
ATOM 682 O O . PHE A 1 88 ? -30.747 -7.891 4.281 1.00 53.00 88 PHE A O 1
ATOM 689 N N . PRO A 1 89 ? -29.671 -6.693 5.867 1.00 51.34 89 PRO A N 1
ATOM 690 C CA . PRO A 1 89 ? -28.904 -5.944 4.891 1.00 51.34 89 PRO A CA 1
ATOM 691 C C . PRO A 1 89 ? -28.005 -6.979 4.235 1.00 51.34 89 PRO A C 1
ATOM 693 O O . PRO A 1 89 ? -27.182 -7.617 4.903 1.00 51.34 89 PRO A O 1
ATOM 696 N N . SER A 1 90 ? -28.216 -7.249 2.949 1.00 54.03 90 SER A N 1
ATOM 697 C CA . SER A 1 90 ? -27.275 -8.113 2.270 1.00 54.03 90 SER A CA 1
ATOM 698 C C . SER A 1 90 ? -25.937 -7.374 2.321 1.00 54.03 90 SER A C 1
ATOM 700 O O . SER A 1 90 ? -25.852 -6.185 2.015 1.00 54.03 90 SER A O 1
ATOM 702 N N . ILE A 1 91 ? -24.876 -8.069 2.736 1.00 55.84 91 ILE A N 1
ATOM 703 C CA . ILE A 1 91 ? -23.511 -7.516 2.767 1.00 55.84 91 ILE A CA 1
ATOM 704 C C . ILE A 1 91 ? -23.123 -6.937 1.387 1.00 55.84 91 ILE A C 1
ATOM 706 O O . ILE A 1 91 ? -22.203 -6.134 1.285 1.00 55.84 91 ILE A O 1
ATOM 710 N N . VAL A 1 92 ? -23.846 -7.336 0.334 1.00 52.28 92 VAL A N 1
ATOM 711 C CA . VAL A 1 92 ? -23.703 -6.911 -1.056 1.00 52.28 92 VAL A CA 1
ATOM 712 C C . VAL A 1 92 ? -24.434 -5.590 -1.357 1.00 52.28 92 VAL A C 1
ATOM 714 O O . VAL A 1 92 ? -23.915 -4.801 -2.143 1.00 52.28 92 VAL A O 1
ATOM 717 N N . ASP A 1 93 ? -25.585 -5.320 -0.732 1.00 51.00 93 ASP A N 1
ATOM 718 C CA . ASP A 1 93 ? -26.447 -4.164 -1.042 1.00 51.00 93 ASP A CA 1
ATOM 719 C C . ASP A 1 93 ? -26.015 -2.869 -0.330 1.00 51.00 93 ASP A C 1
ATOM 721 O O . ASP A 1 93 ? -26.251 -1.780 -0.848 1.00 51.00 93 ASP A O 1
ATOM 725 N N . ASP A 1 94 ? -25.296 -2.970 0.794 1.00 49.19 94 ASP A N 1
ATOM 726 C CA . ASP A 1 94 ? -24.674 -1.818 1.474 1.00 49.19 94 ASP A CA 1
ATOM 727 C C . ASP A 1 94 ? -23.311 -1.421 0.878 1.00 49.19 94 ASP A C 1
ATOM 729 O O . ASP A 1 94 ? -22.657 -0.482 1.352 1.00 49.19 94 ASP A O 1
ATOM 733 N N . ILE A 1 95 ? -22.845 -2.114 -0.171 1.00 53.59 95 ILE A N 1
ATOM 734 C CA . ILE A 1 95 ? -21.613 -1.721 -0.849 1.00 53.59 95 ILE A CA 1
ATOM 735 C C . ILE A 1 95 ? -21.923 -0.588 -1.817 1.00 53.59 95 ILE A C 1
ATOM 737 O O . ILE A 1 95 ? -22.194 -0.785 -3.003 1.00 53.59 95 ILE A O 1
ATOM 741 N N . ASN A 1 96 ? -21.839 0.639 -1.313 1.00 54.06 96 ASN A N 1
ATOM 742 C CA . ASN A 1 96 ? -21.864 1.801 -2.177 1.00 54.06 96 ASN A CA 1
ATOM 743 C C . ASN A 1 96 ? -20.694 1.708 -3.170 1.00 54.06 96 ASN A C 1
ATOM 745 O O . ASN A 1 96 ? -19.522 1.790 -2.803 1.00 54.06 96 ASN A O 1
ATOM 749 N N . THR A 1 97 ? -21.014 1.543 -4.455 1.00 54.59 97 THR A N 1
ATOM 750 C CA . THR A 1 97 ? -20.016 1.438 -5.531 1.00 54.59 97 THR A CA 1
ATOM 751 C C . THR A 1 97 ? -19.094 2.659 -5.667 1.00 54.59 97 THR A C 1
ATOM 753 O O . THR A 1 97 ? -18.092 2.591 -6.394 1.00 54.59 97 THR A O 1
ATOM 756 N N . ALA A 1 98 ? -19.426 3.759 -4.981 1.00 54.03 98 ALA A N 1
ATOM 757 C CA . ALA A 1 98 ? -18.610 4.958 -4.841 1.00 54.03 98 ALA A CA 1
ATOM 758 C C . ALA A 1 98 ? -17.462 4.820 -3.820 1.00 54.03 98 ALA A C 1
ATOM 760 O O . ALA A 1 98 ? -16.474 5.533 -3.952 1.00 54.03 98 ALA A O 1
ATOM 761 N N . ASP A 1 99 ? -17.551 3.902 -2.851 1.00 59.59 99 ASP A N 1
ATOM 762 C CA . ASP A 1 99 ? -16.499 3.648 -1.848 1.00 59.59 99 ASP A CA 1
ATOM 763 C C . ASP A 1 99 ? -15.412 2.680 -2.359 1.00 59.59 99 ASP A C 1
ATOM 765 O O . ASP A 1 99 ? -14.458 2.353 -1.653 1.00 59.59 99 ASP A O 1
ATOM 769 N N . TYR A 1 100 ? -15.548 2.190 -3.592 1.00 72.81 100 TYR A N 1
ATOM 770 C CA . TYR A 1 100 ? -14.518 1.391 -4.239 1.00 72.81 100 TYR A CA 1
ATOM 771 C C . TYR A 1 100 ? -13.356 2.261 -4.702 1.00 72.81 100 TYR A C 1
ATOM 773 O O . TYR A 1 100 ? -13.528 3.186 -5.499 1.00 72.81 100 TYR A O 1
ATOM 781 N N . GLU A 1 101 ? -12.154 1.886 -4.285 1.00 79.56 101 GLU A N 1
ATOM 782 C CA . GLU A 1 101 ? -10.939 2.596 -4.648 1.00 79.56 101 GLU A CA 1
ATOM 783 C C . GLU A 1 101 ? -10.294 1.962 -5.880 1.00 79.56 101 GLU A C 1
ATOM 785 O O . GLU A 1 101 ? -10.189 0.737 -6.022 1.00 79.56 101 GLU A O 1
ATOM 790 N N . TRP A 1 102 ? -9.868 2.821 -6.801 1.00 84.06 102 TRP A N 1
ATOM 791 C CA . TRP A 1 102 ? -9.018 2.412 -7.905 1.00 84.06 102 TRP A CA 1
ATOM 792 C C . TRP A 1 102 ? -7.582 2.321 -7.415 1.00 84.06 102 TRP A C 1
ATOM 794 O O . TRP A 1 102 ? -7.067 3.268 -6.823 1.00 84.06 102 TRP A O 1
ATOM 804 N N . THR A 1 103 ? -6.912 1.215 -7.727 1.00 83.56 103 THR A N 1
ATOM 805 C CA . THR A 1 103 ? -5.465 1.133 -7.542 1.00 83.56 103 THR A CA 1
ATOM 806 C C . THR A 1 103 ? -4.763 2.203 -8.390 1.00 83.56 103 THR A C 1
ATOM 808 O O . THR A 1 103 ? -5.307 2.651 -9.415 1.00 83.56 103 THR A O 1
ATOM 811 N N . PRO A 1 104 ? -3.515 2.562 -8.046 1.00 80.56 104 PRO A N 1
ATOM 812 C CA . PRO A 1 104 ? -2.628 3.247 -8.974 1.00 80.56 104 PRO A CA 1
ATOM 813 C C . PRO A 1 104 ? -2.529 2.508 -10.316 1.00 80.56 104 PRO A C 1
ATOM 815 O O . PRO A 1 104 ? -2.836 1.316 -10.431 1.00 80.56 104 PRO A O 1
ATOM 818 N N . TRP A 1 105 ? -2.105 3.231 -11.350 1.00 83.12 105 TRP A N 1
ATOM 819 C CA . TRP A 1 105 ? -1.850 2.643 -12.660 1.00 83.12 105 TRP A CA 1
ATOM 820 C C . TRP A 1 105 ? -0.569 1.809 -12.624 1.00 83.12 105 TRP A C 1
ATOM 822 O O . TRP A 1 105 ? 0.478 2.304 -12.223 1.00 83.12 105 TRP A O 1
ATOM 832 N N . PHE A 1 106 ? -0.651 0.561 -13.079 1.00 82.06 106 PHE A N 1
ATOM 833 C CA . PHE A 1 106 ? 0.483 -0.350 -13.213 1.00 82.06 106 PHE A CA 1
ATOM 834 C C . PHE A 1 106 ? 0.923 -0.426 -14.671 1.00 82.06 106 PHE A C 1
ATOM 836 O O . PHE A 1 106 ? 0.070 -0.645 -15.535 1.00 82.06 106 PHE A O 1
ATOM 843 N N . PRO A 1 107 ? 2.215 -0.292 -14.988 1.00 78.00 107 PRO A N 1
ATOM 844 C CA . PRO A 1 107 ? 2.693 -0.505 -16.343 1.00 78.00 107 PRO A CA 1
ATOM 845 C C . PRO A 1 107 ? 2.762 -2.011 -16.649 1.00 78.00 107 PRO A C 1
ATOM 847 O O . PRO A 1 107 ? 3.074 -2.835 -15.791 1.00 78.00 107 PRO A O 1
ATOM 850 N N . ILE A 1 108 ? 2.437 -2.389 -17.885 1.00 77.25 108 ILE A N 1
ATOM 851 C CA . ILE A 1 108 ? 2.441 -3.788 -18.334 1.00 77.25 108 ILE A CA 1
ATOM 852 C C . ILE A 1 108 ? 3.781 -4.074 -19.022 1.00 77.25 108 ILE A C 1
ATOM 854 O O . ILE A 1 108 ? 3.873 -4.101 -20.245 1.00 77.25 108 ILE A O 1
ATOM 858 N N . THR A 1 109 ? 4.846 -4.221 -18.239 1.00 62.19 109 THR A N 1
ATOM 859 C CA . THR A 1 109 ? 6.234 -4.195 -18.751 1.00 62.19 109 THR A CA 1
ATOM 860 C C . THR A 1 109 ? 6.798 -5.576 -19.074 1.00 62.19 109 THR A C 1
ATOM 862 O O . THR A 1 109 ? 7.698 -5.700 -19.899 1.00 62.19 109 THR A O 1
ATOM 865 N N . HIS A 1 110 ? 6.200 -6.638 -18.527 1.00 59.69 110 HIS A N 1
ATOM 866 C CA . HIS A 1 110 ? 6.570 -8.027 -18.829 1.00 59.69 110 HIS A CA 1
ATOM 867 C C . HIS A 1 110 ? 5.983 -8.579 -20.134 1.00 59.69 110 HIS A C 1
ATOM 869 O O . HIS A 1 110 ? 6.290 -9.711 -20.505 1.00 59.69 110 HIS A O 1
ATOM 875 N N . TYR A 1 111 ? 5.151 -7.813 -20.840 1.00 58.94 111 TYR A N 1
ATOM 876 C CA . TYR A 1 111 ? 4.553 -8.258 -22.092 1.00 58.94 111 TYR A CA 1
ATOM 877 C C . TYR A 1 111 ? 5.040 -7.398 -23.251 1.00 58.94 111 TYR A C 1
ATOM 879 O O . TYR A 1 111 ? 4.836 -6.184 -23.274 1.00 58.94 111 TYR A O 1
ATOM 887 N N . ARG A 1 112 ? 5.631 -8.035 -24.267 1.00 57.47 112 ARG A N 1
ATOM 888 C CA . ARG A 1 112 ? 5.803 -7.378 -25.564 1.00 57.47 112 ARG A CA 1
ATOM 889 C C . ARG A 1 112 ? 4.422 -7.120 -26.160 1.00 57.47 112 ARG A C 1
ATOM 891 O O . ARG A 1 112 ? 3.558 -7.992 -26.105 1.00 57.47 112 ARG A O 1
ATOM 898 N N . SER A 1 113 ? 4.231 -5.952 -26.776 1.00 58.75 113 SER A N 1
ATOM 899 C CA . SER A 1 113 ? 2.952 -5.517 -27.370 1.00 58.75 113 SER A CA 1
ATOM 900 C C . SER A 1 113 ? 2.307 -6.555 -28.297 1.00 58.75 113 SER A C 1
ATOM 902 O O . SER A 1 113 ? 1.093 -6.574 -28.467 1.00 58.75 113 SER A O 1
ATOM 904 N N . ASN A 1 114 ? 3.127 -7.430 -28.880 1.00 60.31 114 ASN A N 1
ATOM 905 C CA . ASN A 1 114 ? 2.758 -8.393 -29.913 1.00 60.31 114 ASN A CA 1
ATOM 906 C C . ASN A 1 114 ? 2.388 -9.774 -29.331 1.00 60.31 114 ASN A C 1
ATOM 908 O O . ASN A 1 114 ? 1.941 -10.642 -30.072 1.00 60.31 114 ASN A O 1
ATOM 912 N N . GLU A 1 115 ? 2.606 -9.987 -28.029 1.00 64.94 115 GLU A N 1
ATOM 913 C CA . GLU A 1 115 ? 2.396 -11.258 -27.311 1.00 64.94 115 GLU A CA 1
ATOM 914 C C . GLU A 1 115 ? 1.348 -11.114 -26.189 1.00 64.94 115 GLU A C 1
ATOM 916 O O . GLU A 1 115 ? 1.138 -12.033 -25.395 1.00 64.94 115 GLU A O 1
ATOM 921 N N . LEU A 1 116 ? 0.687 -9.955 -26.097 1.00 66.12 116 LEU A N 1
ATOM 922 C CA . LEU A 1 116 ? -0.352 -9.707 -25.104 1.00 66.12 116 LEU A CA 1
ATOM 923 C C . LEU A 1 116 ? -1.580 -10.588 -25.383 1.00 66.12 116 LEU A C 1
ATOM 925 O O . LEU A 1 116 ? -2.101 -10.573 -26.501 1.00 66.12 116 LEU A O 1
ATOM 929 N N . PRO A 1 117 ? -2.085 -11.326 -24.377 1.00 69.44 117 PRO A N 1
ATOM 930 C CA . PRO A 1 117 ? -3.380 -11.986 -24.476 1.00 69.44 117 PRO A CA 1
ATOM 931 C C . PRO A 1 117 ? -4.480 -10.979 -24.833 1.00 69.44 117 PRO A C 1
ATOM 933 O O . PRO A 1 117 ? -4.388 -9.808 -24.471 1.00 69.44 117 PRO A O 1
ATOM 936 N N . LEU A 1 118 ? -5.565 -11.455 -25.456 1.00 72.44 118 LEU A N 1
ATOM 937 C CA . LEU A 1 118 ? -6.768 -10.648 -25.733 1.00 72.44 118 LEU A CA 1
ATOM 938 C C . LEU A 1 118 ? -7.301 -9.935 -24.477 1.00 72.44 118 LEU A C 1
ATOM 940 O O . LEU A 1 118 ? -7.853 -8.842 -24.565 1.00 72.44 118 LEU A O 1
ATOM 944 N N . ASP A 1 119 ? -7.100 -10.553 -23.314 1.00 77.19 119 ASP A N 1
ATOM 945 C CA . ASP A 1 119 ? -7.334 -9.961 -22.006 1.00 77.19 119 ASP A CA 1
ATOM 946 C C . ASP A 1 119 ? -6.102 -10.187 -21.111 1.00 77.19 119 ASP A C 1
ATOM 948 O O . ASP A 1 119 ? -5.977 -11.242 -20.482 1.00 77.19 119 ASP A O 1
ATOM 952 N N . PRO A 1 120 ? -5.160 -9.229 -21.044 1.00 76.50 120 PRO A N 1
ATOM 953 C CA . PRO A 1 120 ? -3.963 -9.373 -20.223 1.00 76.50 120 PRO A CA 1
ATOM 954 C C . PRO A 1 120 ? -4.269 -9.240 -18.725 1.00 76.50 120 PRO A C 1
ATOM 956 O O . PRO A 1 120 ? -3.444 -9.624 -17.897 1.00 76.50 120 PRO A O 1
ATOM 959 N N . GLY A 1 121 ? -5.453 -8.738 -18.354 1.00 82.88 121 GLY A N 1
ATOM 960 C CA . GLY A 1 121 ? -5.815 -8.413 -16.976 1.00 82.88 121 GLY A CA 1
ATOM 961 C C . GLY A 1 121 ? -5.603 -9.555 -15.978 1.00 82.88 121 GLY A C 1
ATOM 962 O O . GLY A 1 121 ? -4.905 -9.335 -14.992 1.00 82.88 121 GLY A O 1
ATOM 963 N N . PRO A 1 122 ? -6.132 -10.772 -16.206 1.00 82.94 122 PRO A N 1
ATOM 964 C CA . PRO A 1 122 ? -5.93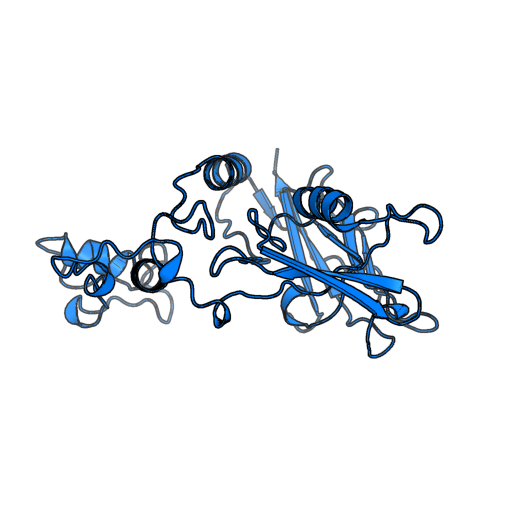8 -11.906 -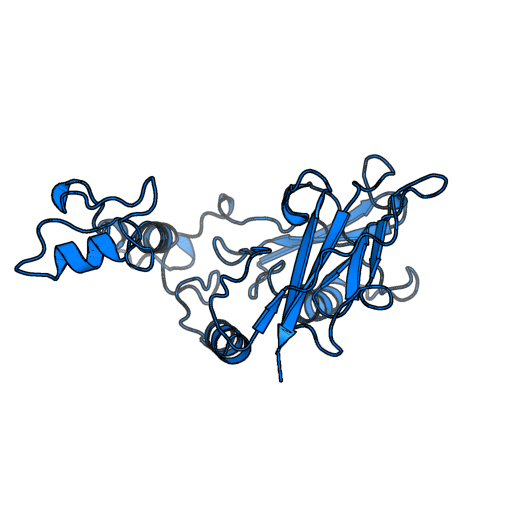15.300 1.00 82.94 122 PRO A CA 1
ATOM 965 C C . PRO A 1 122 ? -4.470 -12.316 -15.131 1.00 82.94 122 PRO A C 1
ATOM 967 O O . PRO A 1 122 ? -4.041 -12.661 -14.029 1.00 82.94 122 PRO A O 1
ATOM 970 N N . ALA A 1 123 ? -3.690 -12.272 -16.212 1.00 80.56 123 ALA A N 1
ATOM 971 C CA . ALA A 1 123 ? -2.291 -12.675 -16.187 1.00 80.56 123 ALA A CA 1
ATOM 972 C C . ALA A 1 123 ? -1.420 -11.623 -15.479 1.00 80.56 123 ALA A C 1
ATOM 974 O O . ALA A 1 123 ? -0.634 -11.968 -14.596 1.00 80.56 123 ALA A O 1
ATOM 975 N N . VAL A 1 124 ? -1.648 -10.338 -15.769 1.00 81.94 124 VAL A N 1
ATOM 976 C CA . VAL A 1 124 ? -1.012 -9.219 -15.061 1.00 81.94 124 VAL A CA 1
ATOM 977 C C . VAL A 1 124 ? -1.405 -9.212 -13.585 1.00 81.94 124 VAL A C 1
ATOM 979 O O . VAL A 1 124 ? -0.538 -9.087 -12.729 1.00 81.94 124 VAL A O 1
ATOM 982 N N . LEU A 1 125 ? -2.682 -9.423 -13.259 1.00 82.19 125 LEU A N 1
ATOM 983 C CA . LEU A 1 125 ? -3.157 -9.494 -11.876 1.00 82.19 125 LEU A CA 1
ATOM 984 C C . LEU A 1 125 ? -2.449 -10.603 -11.085 1.00 82.19 125 LEU A C 1
ATOM 986 O O . LEU A 1 125 ? -2.077 -10.399 -9.931 1.00 82.19 125 LEU A O 1
ATOM 990 N N . ARG A 1 126 ? -2.220 -11.768 -11.704 1.00 80.38 126 ARG A N 1
ATOM 991 C CA . ARG A 1 126 ? -1.470 -12.866 -11.081 1.00 80.38 126 ARG A CA 1
ATOM 992 C C . ARG A 1 126 ? -0.025 -12.469 -10.775 1.00 80.38 126 ARG A C 1
ATOM 994 O O . ARG A 1 126 ? 0.460 -12.802 -9.699 1.00 80.38 126 ARG A O 1
ATOM 1001 N N . ILE A 1 127 ? 0.633 -11.753 -11.686 1.00 76.50 127 ILE A N 1
ATOM 1002 C CA . ILE A 1 127 ? 1.989 -11.219 -11.488 1.00 76.50 127 ILE A CA 1
ATOM 1003 C C . ILE A 1 127 ? 1.973 -10.188 -10.352 1.00 76.50 127 ILE A C 1
ATOM 1005 O O . ILE A 1 127 ? 2.700 -10.337 -9.375 1.00 76.50 127 ILE A O 1
ATOM 1009 N N . LEU A 1 128 ? 1.080 -9.198 -10.400 1.00 78.25 128 LEU A N 1
ATOM 1010 C CA . LEU A 1 128 ? 0.997 -8.156 -9.372 1.00 78.25 128 LEU A CA 1
ATOM 1011 C C . LEU A 1 128 ? 0.712 -8.720 -7.976 1.00 78.25 128 LEU A C 1
ATOM 1013 O O . LEU A 1 128 ? 1.283 -8.241 -7.010 1.00 78.25 128 LEU A O 1
ATOM 1017 N N . ARG A 1 129 ? -0.080 -9.787 -7.831 1.00 77.00 129 ARG A N 1
ATOM 1018 C CA . ARG A 1 129 ? -0.283 -10.440 -6.520 1.00 77.00 129 ARG A CA 1
ATOM 1019 C C . ARG A 1 129 ? 0.980 -11.079 -5.941 1.00 77.00 129 ARG A C 1
ATOM 1021 O O . ARG A 1 129 ? 1.056 -11.268 -4.727 1.00 77.00 129 ARG A O 1
ATOM 1028 N N . VAL A 1 130 ? 1.935 -11.443 -6.795 1.00 71.62 130 VAL A N 1
ATOM 1029 C CA . VAL A 1 130 ? 3.227 -12.007 -6.387 1.00 71.62 130 VAL A CA 1
ATOM 1030 C C . VAL A 1 130 ? 4.200 -10.888 -6.027 1.00 71.62 130 VAL A C 1
ATOM 1032 O O . VAL A 1 130 ? 4.766 -10.916 -4.939 1.00 71.62 130 VAL A O 1
ATOM 1035 N N . TYR A 1 131 ? 4.356 -9.901 -6.911 1.00 69.12 131 TYR A N 1
ATOM 1036 C CA . TYR A 1 131 ? 5.396 -8.872 -6.790 1.00 69.12 131 TYR A CA 1
ATOM 1037 C C . TYR A 1 131 ? 4.940 -7.613 -6.038 1.00 69.12 131 TYR A C 1
ATOM 1039 O O . TYR A 1 131 ? 5.747 -6.930 -5.421 1.00 69.12 131 TYR A O 1
ATOM 1047 N N . ARG A 1 132 ? 3.644 -7.298 -6.057 1.00 73.00 132 ARG A N 1
ATOM 1048 C CA . ARG A 1 132 ? 3.038 -6.096 -5.455 1.00 73.00 132 ARG A CA 1
ATOM 1049 C C . ARG A 1 132 ? 1.789 -6.451 -4.627 1.00 73.00 132 ARG A C 1
ATOM 1051 O O . ARG A 1 132 ? 0.707 -5.913 -4.862 1.00 73.00 132 ARG A O 1
ATOM 1058 N N . PRO A 1 133 ? 1.908 -7.387 -3.665 1.00 66.56 133 PRO A N 1
ATOM 1059 C CA . PRO A 1 133 ? 0.767 -7.981 -2.968 1.00 66.56 133 PRO A CA 1
ATOM 1060 C C . PRO A 1 133 ? -0.099 -6.995 -2.180 1.00 66.56 133 PRO A C 1
ATOM 1062 O O . PRO A 1 133 ? -1.248 -7.322 -1.901 1.00 66.56 133 PRO A O 1
ATOM 1065 N N . ASP A 1 134 ? 0.451 -5.842 -1.800 1.00 69.75 134 ASP A N 1
ATOM 1066 C CA . ASP A 1 134 ? -0.245 -4.835 -0.995 1.00 69.75 134 ASP A CA 1
ATOM 1067 C C . ASP A 1 134 ? -0.841 -3.700 -1.854 1.00 69.75 134 ASP A C 1
ATOM 1069 O O . ASP A 1 134 ? -1.598 -2.872 -1.350 1.00 69.75 134 ASP A O 1
ATOM 1073 N N . ASP A 1 135 ? -0.540 -3.684 -3.160 1.00 73.62 135 ASP A N 1
ATOM 1074 C CA . ASP A 1 135 ? -1.039 -2.686 -4.118 1.00 73.62 135 ASP A CA 1
ATOM 1075 C C . ASP A 1 135 ? -2.310 -3.115 -4.846 1.00 73.62 135 ASP A C 1
ATOM 1077 O O . ASP A 1 135 ? -2.947 -2.298 -5.512 1.00 73.62 135 ASP A O 1
ATOM 1081 N N . VAL A 1 136 ? -2.666 -4.400 -4.774 1.00 78.44 136 VAL A N 1
ATOM 1082 C CA . VAL A 1 136 ? -3.830 -4.945 -5.470 1.00 78.44 136 VAL A CA 1
ATOM 1083 C C . VAL A 1 136 ? -4.627 -5.839 -4.539 1.00 78.44 136 VAL A C 1
ATOM 1085 O O . VAL A 1 136 ? -4.095 -6.747 -3.907 1.00 78.44 136 VAL A O 1
ATOM 1088 N N . CYS A 1 137 ? -5.932 -5.604 -4.499 1.00 77.88 137 CYS A N 1
ATOM 1089 C CA . CYS A 1 137 ? -6.867 -6.395 -3.719 1.00 77.88 137 CYS A CA 1
ATOM 1090 C C . CYS A 1 137 ? -6.983 -7.857 -4.189 1.00 77.88 137 CYS A C 1
ATOM 1092 O O . CYS A 1 137 ? -6.770 -8.216 -5.358 1.00 77.88 137 CYS A O 1
ATOM 1094 N N . ASN A 1 138 ? -7.409 -8.709 -3.256 1.00 73.56 138 ASN A N 1
ATOM 1095 C CA . ASN A 1 138 ? -7.724 -10.110 -3.529 1.00 73.56 138 ASN A CA 1
ATOM 1096 C C . ASN A 1 138 ? -8.995 -10.263 -4.378 1.00 73.56 138 ASN A C 1
ATOM 1098 O O . ASN A 1 138 ? -9.046 -11.153 -5.227 1.00 73.56 138 ASN A O 1
ATOM 1102 N N . ASP A 1 139 ? -9.972 -9.370 -4.222 1.00 74.06 139 ASP A N 1
ATOM 1103 C CA . ASP A 1 139 ? -11.246 -9.440 -4.936 1.00 74.06 139 ASP A CA 1
ATOM 1104 C C . ASP A 1 139 ? -11.371 -8.253 -5.890 1.00 74.06 139 ASP A C 1
ATOM 1106 O O . ASP A 1 139 ? -11.896 -7.201 -5.551 1.00 74.06 139 ASP A O 1
ATOM 1110 N N . VAL A 1 140 ? -10.844 -8.400 -7.104 1.00 80.81 140 VAL A N 1
ATOM 1111 C CA . VAL A 1 140 ? -10.929 -7.352 -8.127 1.00 80.81 140 VAL A CA 1
ATOM 1112 C C . VAL A 1 140 ? -12.351 -7.282 -8.677 1.00 80.81 140 VAL A C 1
ATOM 1114 O O . VAL A 1 140 ? -12.850 -8.249 -9.248 1.00 80.81 140 VAL A O 1
ATOM 1117 N N . LEU A 1 141 ? -12.973 -6.111 -8.567 1.00 79.44 141 LEU A N 1
ATOM 1118 C CA . LEU A 1 141 ? -14.346 -5.856 -9.020 1.00 79.44 141 LEU A CA 1
ATOM 1119 C C . LEU A 1 141 ? -14.416 -5.331 -10.453 1.00 79.44 141 LEU A C 1
ATOM 1121 O O . LEU A 1 141 ? -15.458 -5.377 -11.099 1.00 79.44 141 LEU A O 1
ATOM 1125 N N . GLY A 1 142 ? -13.306 -4.797 -10.951 1.00 84.69 142 GLY A N 1
ATOM 1126 C CA . GLY A 1 142 ? -13.212 -4.227 -12.285 1.00 84.69 142 GLY A CA 1
ATOM 1127 C C . GLY A 1 142 ? -11.771 -3.921 -12.655 1.00 84.69 142 GLY A C 1
ATOM 1128 O O . GLY A 1 142 ? -10.877 -3.932 -11.809 1.00 84.69 142 GLY A O 1
ATOM 1129 N N . LYS A 1 143 ? -11.538 -3.645 -13.934 1.00 89.81 143 LYS A N 1
ATOM 1130 C CA . LYS A 1 143 ? -10.228 -3.255 -14.452 1.00 89.81 143 LYS A CA 1
ATOM 1131 C C . LYS A 1 143 ? -10.383 -2.194 -15.521 1.00 89.81 143 LYS A C 1
ATOM 1133 O O . LYS A 1 143 ? -11.354 -2.207 -16.273 1.00 89.81 143 LYS A O 1
ATOM 1138 N N . GLU A 1 144 ? -9.390 -1.332 -15.612 1.00 91.44 144 GLU A N 1
ATOM 1139 C CA . GLU A 1 144 ? -9.256 -0.367 -16.692 1.00 91.44 144 GLU A CA 1
ATOM 1140 C C . GLU A 1 144 ? -7.862 -0.460 -17.281 1.00 91.44 144 GLU A C 1
ATOM 1142 O O . GLU A 1 144 ? -6.887 -0.664 -16.561 1.00 91.44 144 GLU A O 1
ATOM 1147 N N . MET A 1 145 ? -7.776 -0.285 -18.595 1.00 87.38 145 MET A N 1
ATOM 1148 C CA . MET A 1 145 ? -6.519 -0.246 -19.326 1.00 87.38 145 MET A CA 1
ATOM 1149 C C . MET A 1 145 ? -6.421 1.079 -20.069 1.00 87.38 145 MET A C 1
ATOM 1151 O O . MET A 1 145 ? -7.415 1.578 -20.596 1.00 87.38 145 MET A O 1
ATOM 1155 N N . ARG A 1 146 ? -5.216 1.636 -20.128 1.00 84.69 146 ARG A N 1
ATOM 1156 C CA . ARG A 1 146 ? -4.904 2.827 -20.918 1.00 84.69 146 ARG A CA 1
ATOM 1157 C C . ARG A 1 146 ? -3.548 2.680 -21.584 1.00 84.69 146 ARG A C 1
ATOM 1159 O O . ARG A 1 146 ? -2.733 1.868 -21.157 1.00 84.69 146 ARG A O 1
ATOM 1166 N N . THR A 1 147 ? -3.284 3.520 -22.573 1.00 80.00 147 THR A N 1
ATOM 1167 C CA . THR A 1 147 ? -1.960 3.632 -23.189 1.00 80.00 147 THR A CA 1
ATOM 1168 C C . THR A 1 147 ? -1.434 5.042 -22.967 1.00 80.00 147 THR A C 1
ATOM 1170 O O . THR A 1 147 ? -2.079 6.007 -23.367 1.00 80.00 147 THR A O 1
ATOM 1173 N N . VAL A 1 148 ? -0.266 5.163 -22.339 1.00 73.25 148 VAL A N 1
ATOM 1174 C CA . VAL A 1 148 ? 0.432 6.434 -22.088 1.00 73.25 148 VAL A CA 1
ATOM 1175 C C . VAL A 1 148 ? 1.815 6.329 -22.718 1.00 73.25 148 VAL A C 1
ATOM 1177 O O . VAL A 1 148 ? 2.519 5.355 -22.476 1.00 73.25 148 VAL A O 1
ATOM 1180 N N . ASN A 1 149 ? 2.195 7.281 -23.578 1.00 71.06 149 ASN A N 1
ATOM 1181 C CA . ASN A 1 149 ? 3.498 7.280 -24.263 1.00 71.06 149 ASN A CA 1
ATOM 1182 C C . ASN A 1 149 ? 3.845 5.933 -24.933 1.00 71.06 149 ASN A C 1
ATOM 1184 O O . ASN A 1 149 ? 4.965 5.443 -24.819 1.00 71.06 149 ASN A O 1
ATOM 1188 N N . ARG A 1 150 ? 2.869 5.314 -25.620 1.00 72.44 150 ARG A N 1
ATOM 1189 C CA . ARG A 1 150 ? 2.964 3.978 -26.261 1.00 72.44 150 ARG A CA 1
ATOM 1190 C C . ARG A 1 150 ? 3.148 2.785 -25.309 1.00 72.44 150 ARG A C 1
ATOM 1192 O O . ARG A 1 150 ? 3.304 1.668 -25.788 1.00 72.44 150 ARG A O 1
ATOM 1199 N N . HIS A 1 151 ? 3.058 2.990 -24.000 1.00 71.81 151 HIS A N 1
ATOM 1200 C CA . HIS A 1 151 ? 3.117 1.930 -23.000 1.00 71.81 151 HIS A CA 1
ATOM 1201 C C . HIS A 1 151 ? 1.729 1.666 -22.425 1.00 71.81 151 HIS A C 1
ATOM 1203 O O . HIS A 1 151 ? 1.012 2.594 -22.043 1.00 71.81 151 HIS A O 1
ATOM 1209 N N . MET A 1 152 ? 1.335 0.394 -22.380 1.00 76.56 152 MET A N 1
ATOM 1210 C CA . MET A 1 152 ? 0.072 0.003 -21.766 1.00 76.56 152 MET A CA 1
ATOM 1211 C C . MET A 1 152 ? 0.189 0.032 -20.246 1.00 76.56 152 MET A C 1
ATOM 1213 O O . MET A 1 152 ? 1.180 -0.411 -19.665 1.00 76.56 152 MET A O 1
ATOM 1217 N N . GLN A 1 153 ? -0.862 0.529 -19.614 1.00 83.69 153 GLN A N 1
ATOM 1218 C CA . GLN A 1 153 ? -1.039 0.550 -18.176 1.00 83.69 153 GLN A CA 1
ATOM 1219 C C . GLN A 1 153 ? -2.400 -0.052 -17.829 1.00 83.69 153 GLN A C 1
ATOM 1221 O O . GLN A 1 153 ? -3.357 0.077 -18.593 1.00 83.69 153 GLN A O 1
ATOM 1226 N N . ILE A 1 154 ? -2.496 -0.691 -16.671 1.00 87.25 154 ILE A N 1
ATOM 1227 C CA . ILE A 1 154 ? -3.718 -1.295 -16.145 1.00 87.25 154 ILE A CA 1
ATOM 1228 C C . ILE A 1 154 ? -3.896 -0.917 -14.681 1.00 87.25 154 ILE A C 1
ATOM 1230 O O . ILE A 1 154 ? -2.924 -0.816 -13.942 1.00 87.25 154 ILE A O 1
ATOM 1234 N N . ARG A 1 155 ? -5.135 -0.710 -14.250 1.00 88.56 155 ARG A N 1
ATOM 1235 C CA . ARG A 1 155 ? -5.499 -0.557 -12.839 1.00 88.56 155 ARG A CA 1
ATOM 1236 C C . ARG A 1 155 ? -6.708 -1.415 -12.510 1.00 88.56 155 ARG A C 1
ATOM 1238 O O . ARG A 1 155 ? -7.473 -1.786 -13.404 1.00 88.56 155 ARG A O 1
ATOM 1245 N N . PHE A 1 156 ? -6.894 -1.698 -11.231 1.00 88.00 156 PHE A N 1
ATOM 1246 C CA . PHE A 1 156 ? -7.967 -2.546 -10.732 1.00 88.00 156 PHE A CA 1
ATOM 1247 C C . PHE A 1 156 ? -8.869 -1.767 -9.780 1.00 88.00 156 PHE A C 1
ATOM 1249 O O . PHE A 1 156 ? -8.419 -0.874 -9.066 1.00 88.00 156 PHE A O 1
ATOM 1256 N N . LYS A 1 157 ? -10.160 -2.094 -9.796 1.00 87.06 157 LYS A N 1
ATOM 1257 C CA . LYS A 1 157 ? -11.152 -1.554 -8.870 1.00 87.06 157 LYS A CA 1
ATOM 1258 C C . LYS A 1 157 ? -11.278 -2.508 -7.694 1.00 87.06 157 LYS A C 1
ATOM 1260 O O . LYS A 1 157 ? -11.568 -3.689 -7.904 1.00 87.06 157 LYS A O 1
ATOM 1265 N N . CYS A 1 158 ? -11.061 -1.999 -6.490 1.00 82.12 158 CYS A N 1
ATOM 1266 C CA . CYS A 1 158 ? -10.986 -2.805 -5.282 1.00 82.12 158 CYS A CA 1
ATOM 1267 C C . CYS A 1 158 ? -12.106 -2.487 -4.284 1.00 82.12 158 CYS A C 1
ATOM 1269 O O . CYS A 1 158 ? -12.528 -1.332 -4.186 1.00 82.12 158 CYS A O 1
ATOM 1271 N N . PRO A 1 159 ? -12.565 -3.491 -3.512 1.00 72.75 159 PRO A N 1
ATOM 1272 C CA . PRO A 1 159 ? -13.411 -3.300 -2.348 1.00 72.75 159 PRO A CA 1
ATOM 1273 C C . PRO A 1 159 ? -12.775 -2.340 -1.336 1.00 72.75 159 PRO A C 1
ATOM 1275 O O . PRO A 1 159 ? -11.551 -2.385 -1.146 1.00 72.75 159 PRO A O 1
ATOM 1278 N N . PRO A 1 160 ? -13.576 -1.510 -0.648 1.00 67.56 160 PRO A N 1
ATOM 1279 C CA . PRO A 1 160 ? -13.063 -0.622 0.386 1.00 67.56 160 PRO A CA 1
ATOM 1280 C C . PRO A 1 160 ? -12.289 -1.403 1.453 1.00 67.56 160 PRO A C 1
ATOM 1282 O O . PRO A 1 160 ? -12.714 -2.460 1.916 1.00 67.56 160 PRO A O 1
ATOM 1285 N N . GLY A 1 161 ? -11.139 -0.867 1.862 1.00 61.62 161 GLY A N 1
ATOM 1286 C CA . GLY A 1 161 ? -10.316 -1.443 2.925 1.00 61.62 161 GLY A CA 1
ATOM 1287 C C . GLY A 1 161 ? -9.388 -2.593 2.520 1.00 61.62 161 GLY A C 1
ATOM 1288 O O . GLY A 1 161 ? -8.575 -2.974 3.364 1.00 61.62 161 GLY A O 1
ATOM 1289 N N . GLN A 1 162 ? -9.452 -3.091 1.275 1.00 66.12 162 GLN A N 1
ATOM 1290 C CA . GLN A 1 162 ? -8.520 -4.106 0.754 1.00 66.12 162 GLN A CA 1
ATOM 1291 C C . GLN A 1 162 ? -7.229 -3.519 0.150 1.00 66.12 162 GLN A C 1
ATOM 1293 O O . GLN A 1 162 ? -6.271 -4.267 -0.034 1.00 66.12 162 GLN A O 1
ATOM 1298 N N . ILE A 1 163 ? -7.162 -2.209 -0.127 1.00 61.38 163 ILE A N 1
ATOM 1299 C CA . ILE A 1 163 ? -5.909 -1.524 -0.480 1.00 61.38 163 ILE A CA 1
ATOM 1300 C C . ILE A 1 163 ? -5.346 -0.900 0.796 1.00 61.38 163 ILE A C 1
ATOM 1302 O O . ILE A 1 163 ? -5.864 0.088 1.309 1.00 61.38 163 ILE A O 1
ATOM 1306 N N . LYS A 1 164 ? -4.290 -1.499 1.338 1.00 57.97 164 LYS A N 1
ATOM 1307 C CA . LYS A 1 164 ? -3.480 -0.899 2.403 1.00 57.97 164 LYS A CA 1
ATOM 1308 C C . LYS A 1 164 ? -2.015 -1.202 2.123 1.00 57.97 164 LYS A C 1
ATOM 1310 O O . LYS A 1 164 ? -1.364 -1.920 2.879 1.00 57.97 164 LYS A O 1
ATOM 1315 N N . GLY A 1 165 ? -1.521 -0.671 1.009 1.00 53.25 165 GLY A N 1
ATOM 1316 C CA . GLY A 1 165 ? -0.094 -0.596 0.736 1.00 53.25 165 GLY A CA 1
ATOM 1317 C C . GLY A 1 165 ? 0.542 0.396 1.698 1.00 53.25 165 GLY A C 1
ATOM 1318 O O . GLY A 1 165 ? 0.632 1.576 1.391 1.00 53.25 165 GLY A O 1
ATOM 1319 N N . THR A 1 166 ? 0.935 -0.052 2.887 1.00 53.78 166 THR A N 1
ATOM 1320 C CA . THR A 1 166 ? 1.809 0.747 3.749 1.00 53.78 166 THR A CA 1
ATOM 1321 C C . THR A 1 166 ? 3.246 0.327 3.481 1.00 53.78 166 THR A C 1
ATOM 1323 O O . THR A 1 166 ? 3.586 -0.832 3.711 1.00 53.78 166 THR A O 1
ATOM 1326 N N . ASP A 1 167 ? 4.108 1.266 3.085 1.00 50.81 167 ASP A N 1
ATOM 1327 C CA . ASP A 1 167 ? 5.564 1.051 2.931 1.00 50.81 167 ASP A CA 1
ATOM 1328 C C . ASP A 1 167 ? 6.289 0.757 4.260 1.00 50.81 167 ASP A C 1
ATOM 1330 O O . ASP A 1 167 ? 7.508 0.599 4.317 1.00 50.81 167 ASP A O 1
ATOM 1334 N N . PHE A 1 168 ? 5.527 0.683 5.350 1.00 57.03 168 PHE A N 1
ATOM 1335 C CA . PHE A 1 168 ? 6.001 0.568 6.714 1.00 57.03 168 PHE A CA 1
ATOM 1336 C C . PHE A 1 168 ? 5.355 -0.649 7.374 1.00 57.03 168 PHE A C 1
ATOM 1338 O O . PHE A 1 168 ? 4.357 -0.505 8.083 1.00 57.03 168 PHE A O 1
ATOM 1345 N N . PRO A 1 169 ? 5.891 -1.866 7.192 1.00 51.88 169 PRO A N 1
ATOM 1346 C CA . PRO A 1 169 ? 5.593 -2.908 8.155 1.00 51.88 169 PRO A CA 1
ATOM 1347 C C . PRO A 1 169 ? 6.108 -2.418 9.523 1.00 51.88 169 PRO A C 1
ATOM 1349 O O . PRO A 1 169 ? 7.290 -2.071 9.633 1.00 51.88 169 PRO A O 1
ATOM 1352 N N . PRO A 1 170 ? 5.266 -2.335 10.569 1.00 49.84 170 PRO A N 1
ATOM 1353 C CA . PRO A 1 170 ? 5.755 -2.061 11.909 1.00 49.84 170 PRO A CA 1
ATOM 1354 C C . PRO A 1 170 ? 6.620 -3.246 12.321 1.00 49.84 170 PRO A C 1
ATOM 1356 O O . PRO A 1 170 ? 6.169 -4.391 12.358 1.00 49.84 170 PRO A O 1
ATOM 1359 N N . VAL A 1 171 ? 7.891 -2.973 12.576 1.00 56.28 171 VAL A N 1
ATOM 1360 C CA . VAL A 1 171 ? 8.854 -3.997 12.944 1.00 56.28 171 VAL A CA 1
ATOM 1361 C C . VAL A 1 171 ? 9.626 -3.502 14.146 1.00 56.28 171 VAL A C 1
ATOM 1363 O O . VAL A 1 171 ? 10.555 -2.710 14.020 1.00 56.28 171 VAL A O 1
ATOM 1366 N N . ASP A 1 172 ? 9.226 -4.004 15.307 1.00 51.41 172 ASP A N 1
ATOM 1367 C CA . ASP A 1 172 ? 10.029 -3.976 16.521 1.00 51.41 172 ASP A CA 1
ATOM 1368 C C . ASP A 1 172 ? 10.323 -5.431 16.903 1.00 51.41 172 ASP A C 1
ATOM 1370 O O . ASP A 1 172 ? 9.571 -6.095 17.614 1.00 51.41 172 ASP A O 1
ATOM 1374 N N . SER A 1 173 ? 11.349 -6.004 16.271 1.00 62.75 173 SER A N 1
ATOM 1375 C CA . SER A 1 173 ? 11.796 -7.370 16.536 1.00 62.75 173 SER A CA 1
ATOM 1376 C C . SER A 1 173 ? 13.309 -7.449 16.404 1.00 62.75 173 SER A C 1
ATOM 1378 O O . SER A 1 173 ? 13.886 -6.996 15.416 1.00 62.75 173 SER A O 1
ATOM 1380 N N . ALA A 1 174 ? 13.957 -8.067 17.394 1.00 71.62 174 ALA A N 1
ATOM 1381 C CA . ALA A 1 174 ? 15.408 -8.230 17.438 1.00 71.62 174 ALA A CA 1
ATOM 1382 C C . ALA A 1 174 ? 15.977 -9.066 16.269 1.00 71.62 174 ALA A C 1
ATOM 1384 O O . ALA A 1 174 ? 17.181 -8.993 16.008 1.00 71.62 174 ALA A O 1
ATOM 1385 N N . GLU A 1 175 ? 15.130 -9.825 15.563 1.00 82.44 175 GLU A N 1
ATOM 1386 C CA . GLU A 1 175 ? 15.499 -10.803 14.525 1.00 82.44 175 GLU A CA 1
ATOM 1387 C C . GLU A 1 175 ? 15.705 -10.202 13.129 1.00 82.44 175 GLU A C 1
ATOM 1389 O O . GLU A 1 175 ? 16.223 -10.865 12.232 1.00 82.44 175 GLU A O 1
ATOM 1394 N N . VAL A 1 176 ? 15.313 -8.949 12.925 1.00 85.06 176 VAL A N 1
ATOM 1395 C CA . VAL A 1 176 ? 15.342 -8.291 11.616 1.00 85.06 176 VAL A CA 1
ATOM 1396 C C . VAL A 1 176 ? 16.013 -6.927 11.719 1.00 85.06 176 VAL A C 1
ATOM 1398 O O . VAL A 1 176 ? 16.185 -6.373 12.806 1.00 85.06 176 VAL A O 1
ATOM 1401 N N . TYR A 1 177 ? 16.465 -6.399 10.589 1.00 87.19 177 TYR A N 1
ATOM 1402 C CA . TYR A 1 177 ? 17.088 -5.085 10.513 1.00 87.19 177 TYR A CA 1
ATOM 1403 C C . TYR A 1 177 ? 16.772 -4.414 9.184 1.00 87.19 177 TYR A C 1
ATOM 1405 O O . TYR A 1 177 ? 16.603 -5.074 8.160 1.00 87.19 177 TYR A O 1
ATOM 1413 N N . TRP A 1 178 ? 16.710 -3.088 9.213 1.00 89.88 178 TRP A N 1
ATOM 1414 C CA . TRP A 1 178 ? 16.704 -2.287 8.001 1.00 89.88 178 TRP A CA 1
ATOM 1415 C C . TRP A 1 178 ? 18.134 -2.088 7.521 1.00 89.88 178 TRP A C 1
ATOM 1417 O O . TRP A 1 178 ? 19.017 -1.751 8.313 1.00 89.88 178 TRP A O 1
ATOM 1427 N N . THR A 1 179 ? 18.362 -2.271 6.226 1.00 93.38 179 THR A N 1
ATOM 1428 C CA . THR A 1 179 ? 19.611 -1.845 5.597 1.00 93.38 179 THR A CA 1
ATOM 1429 C C . THR A 1 179 ? 19.725 -0.322 5.639 1.00 93.38 179 THR A C 1
ATOM 1431 O O . THR A 1 179 ? 18.742 0.400 5.845 1.00 93.38 179 THR A O 1
ATOM 1434 N N . ASN A 1 180 ? 20.931 0.183 5.381 1.00 94.06 180 ASN A N 1
ATOM 1435 C CA . ASN A 1 180 ? 21.083 1.586 5.023 1.00 94.06 180 ASN A CA 1
ATOM 1436 C C . ASN A 1 180 ? 20.288 1.888 3.747 1.00 94.06 180 ASN A C 1
ATOM 1438 O O . ASN A 1 180 ? 20.022 0.991 2.938 1.00 94.06 180 ASN A O 1
ATOM 1442 N N . TRP A 1 181 ? 19.919 3.158 3.593 1.00 94.19 181 TRP A N 1
ATOM 1443 C CA . TRP A 1 181 ? 19.354 3.658 2.349 1.00 94.19 181 TRP A CA 1
ATOM 1444 C C . TRP A 1 181 ? 20.357 3.492 1.206 1.00 94.19 181 TRP A C 1
ATOM 1446 O O . TRP A 1 181 ? 21.553 3.725 1.386 1.00 94.19 181 TRP A O 1
ATOM 1456 N N . SER A 1 182 ? 19.839 3.073 0.062 1.00 95.12 182 SER A N 1
ATOM 1457 C CA . SER A 1 182 ? 20.518 2.951 -1.216 1.00 95.12 182 SER A CA 1
ATOM 1458 C C . SER A 1 182 ? 19.851 3.913 -2.186 1.00 95.12 182 SER A C 1
ATOM 1460 O O . SER A 1 182 ? 18.626 3.931 -2.266 1.00 95.12 182 SER A O 1
ATOM 1462 N N . ASP A 1 183 ? 20.675 4.707 -2.844 1.00 95.12 183 ASP A N 1
ATOM 1463 C CA . ASP A 1 183 ? 20.336 5.655 -3.903 1.00 95.12 183 ASP A CA 1
ATOM 1464 C C . ASP A 1 183 ? 21.416 5.419 -4.965 1.00 95.12 183 ASP A C 1
ATOM 1466 O O . ASP A 1 183 ? 22.597 5.710 -4.746 1.00 95.12 183 ASP A O 1
ATOM 1470 N N . GLN A 1 184 ? 21.046 4.661 -5.988 1.00 93.25 184 GLN A N 1
ATOM 1471 C CA . GLN A 1 184 ? 21.899 4.133 -7.040 1.00 93.25 184 GLN A CA 1
ATOM 1472 C C . GLN A 1 184 ? 21.850 5.011 -8.284 1.00 93.25 184 GLN A C 1
ATOM 1474 O O . GLN A 1 184 ? 22.897 5.198 -8.916 1.00 93.25 184 GLN A O 1
ATOM 1479 N N . LEU A 1 185 ? 20.669 5.518 -8.658 1.00 94.44 185 LEU A N 1
ATOM 1480 C CA . LEU A 1 185 ? 20.476 6.246 -9.904 1.00 94.44 185 LEU A CA 1
ATOM 1481 C C . LEU A 1 185 ? 19.650 7.520 -9.726 1.00 94.44 185 LEU A C 1
ATOM 1483 O O . LEU A 1 185 ? 18.440 7.539 -9.894 1.00 94.44 185 LEU A O 1
ATOM 1487 N N . THR A 1 186 ? 20.349 8.647 -9.625 1.00 94.44 186 THR A N 1
ATOM 1488 C CA . THR A 1 186 ? 19.704 9.959 -9.712 1.00 94.44 186 THR A CA 1
ATOM 1489 C C . THR A 1 186 ? 19.096 10.197 -11.110 1.00 94.44 186 THR A C 1
ATOM 1491 O O . THR A 1 186 ? 19.839 10.187 -12.106 1.00 94.44 186 THR A O 1
ATOM 1494 N N . PRO A 1 187 ? 17.790 10.513 -11.224 1.00 95.62 187 PRO A N 1
ATOM 1495 C CA . PRO A 1 187 ? 17.105 10.667 -12.501 1.00 95.62 187 PRO A CA 1
ATOM 1496 C C . PRO A 1 187 ? 17.603 11.889 -13.275 1.00 95.62 187 PRO A C 1
ATOM 1498 O O . PRO A 1 187 ? 17.395 13.044 -12.894 1.00 95.62 187 PRO A O 1
ATOM 1501 N N . ASN A 1 188 ? 18.239 11.638 -14.419 1.00 94.38 188 ASN A N 1
ATOM 1502 C CA . ASN A 1 188 ? 18.816 12.668 -15.277 1.00 94.38 188 ASN A CA 1
ATOM 1503 C C . ASN A 1 188 ? 18.605 12.379 -16.776 1.00 94.38 188 ASN A C 1
ATOM 1505 O O . ASN A 1 188 ? 18.099 11.331 -17.177 1.00 94.38 188 ASN A O 1
ATOM 1509 N N . ALA A 1 189 ? 18.946 13.354 -17.623 1.00 85.75 189 ALA A N 1
ATOM 1510 C CA . ALA A 1 189 ? 18.818 13.222 -19.070 1.00 85.75 189 ALA A CA 1
ATOM 1511 C C . ALA A 1 189 ? 19.671 12.049 -19.607 1.00 85.75 189 ALA A C 1
ATOM 1513 O O . ALA A 1 189 ? 20.801 11.866 -19.158 1.00 85.75 189 ALA A O 1
ATOM 1514 N N . PRO A 1 190 ? 19.200 11.313 -20.631 1.00 87.12 190 PRO A N 1
ATOM 1515 C CA . PRO A 1 190 ? 18.091 11.674 -21.519 1.00 87.12 190 PRO A CA 1
ATOM 1516 C C . PRO A 1 190 ? 16.722 11.087 -21.142 1.00 87.12 190 PRO A C 1
ATOM 1518 O O . PRO A 1 190 ? 15.718 11.533 -21.692 1.00 87.12 190 PRO A O 1
ATOM 1521 N N . ASN A 1 191 ? 16.666 10.084 -20.268 1.00 89.19 191 ASN A N 1
ATOM 1522 C CA . ASN A 1 191 ? 15.459 9.302 -19.974 1.00 89.19 191 ASN A CA 1
ATOM 1523 C C . ASN A 1 191 ? 14.802 9.647 -18.634 1.00 89.19 191 ASN A C 1
ATOM 1525 O O . ASN A 1 191 ? 13.607 9.393 -18.501 1.00 89.19 191 ASN A O 1
ATOM 1529 N N . TYR A 1 192 ? 15.540 10.250 -17.695 1.00 94.69 192 TYR A N 1
ATOM 1530 C CA . TYR A 1 192 ? 15.056 10.597 -16.355 1.00 94.69 192 TYR A CA 1
ATOM 1531 C C . TYR A 1 192 ? 14.441 9.399 -15.615 1.00 94.69 192 TYR A C 1
ATOM 1533 O O . TYR A 1 192 ? 13.442 9.542 -14.903 1.00 94.69 192 TYR A O 1
ATOM 1541 N N . ASP A 1 193 ? 15.016 8.219 -15.846 1.00 94.69 193 ASP A N 1
ATOM 1542 C CA . ASP A 1 193 ? 14.687 6.997 -15.121 1.00 94.69 193 ASP A CA 1
ATOM 1543 C C . ASP A 1 193 ? 15.370 7.033 -13.754 1.00 94.69 193 ASP A C 1
ATOM 1545 O O . ASP A 1 193 ? 16.467 7.576 -13.622 1.00 94.69 193 ASP A O 1
ATOM 1549 N N . ASP A 1 194 ? 14.721 6.422 -12.776 1.00 95.12 194 ASP A N 1
ATOM 1550 C CA . ASP A 1 194 ? 15.281 6.168 -11.458 1.00 95.12 194 ASP A CA 1
ATOM 1551 C C . ASP A 1 194 ? 15.183 4.658 -11.181 1.00 95.12 194 ASP A C 1
ATOM 1553 O O . ASP A 1 194 ? 14.090 4.079 -11.150 1.00 95.12 194 ASP A O 1
ATOM 1557 N N . ASP A 1 195 ? 16.341 4.008 -11.094 1.00 94.62 195 ASP A N 1
ATOM 1558 C CA . ASP A 1 195 ? 16.506 2.559 -10.988 1.00 94.62 195 ASP A CA 1
ATOM 1559 C C . ASP A 1 195 ? 17.242 2.226 -9.691 1.00 94.62 195 ASP A C 1
ATOM 1561 O O . ASP A 1 195 ? 18.469 2.158 -9.620 1.00 94.62 195 ASP A O 1
ATOM 1565 N N . GLU A 1 196 ? 16.435 1.964 -8.672 1.00 94.81 196 GLU A N 1
ATOM 1566 C CA . GLU A 1 196 ? 16.840 1.516 -7.351 1.00 94.81 196 GLU A CA 1
ATOM 1567 C C . GLU A 1 196 ? 16.669 0.001 -7.201 1.00 94.81 196 GLU A C 1
ATOM 1569 O O . GLU A 1 196 ? 16.171 -0.524 -6.190 1.00 94.81 196 GLU A O 1
ATOM 1574 N N . GLY A 1 197 ? 17.069 -0.719 -8.247 1.00 91.44 197 GLY A N 1
ATOM 1575 C CA . GLY A 1 197 ? 16.967 -2.163 -8.335 1.00 91.44 197 GLY A CA 1
ATOM 1576 C C . GLY A 1 197 ? 17.723 -2.901 -7.227 1.00 91.44 197 GLY A C 1
ATOM 1577 O O . GLY A 1 197 ? 18.732 -2.441 -6.684 1.00 91.44 197 GLY A O 1
ATOM 1578 N N . LEU A 1 198 ? 17.259 -4.108 -6.898 1.00 88.81 198 LEU A N 1
ATOM 1579 C CA . LEU A 1 198 ? 17.841 -4.935 -5.839 1.00 88.81 198 LEU A CA 1
ATOM 1580 C C . LEU A 1 198 ? 19.327 -5.247 -6.091 1.00 88.81 198 LEU A C 1
ATOM 1582 O O . LEU A 1 198 ? 20.121 -5.255 -5.150 1.00 88.81 198 LEU A O 1
ATOM 1586 N N . ALA A 1 199 ? 19.700 -5.486 -7.353 1.00 86.56 199 ALA A N 1
ATOM 1587 C CA . ALA A 1 199 ? 21.008 -6.009 -7.750 1.00 86.56 199 ALA A CA 1
ATOM 1588 C C . ALA A 1 199 ? 22.201 -5.084 -7.436 1.00 86.56 199 ALA A C 1
ATOM 1590 O O . ALA A 1 199 ? 23.313 -5.592 -7.296 1.00 86.56 199 ALA A O 1
ATOM 1591 N N . GLY A 1 200 ? 21.995 -3.770 -7.303 1.00 80.88 200 GLY A N 1
ATOM 1592 C CA . GLY A 1 200 ? 23.040 -2.818 -6.896 1.00 80.88 200 GLY A CA 1
ATOM 1593 C C . GLY A 1 200 ? 22.816 -2.206 -5.511 1.00 80.88 200 GLY A C 1
ATOM 1594 O O . GLY A 1 200 ? 23.542 -1.301 -5.103 1.00 80.88 200 GLY A O 1
ATOM 1595 N N . SER A 1 201 ? 21.837 -2.715 -4.764 1.00 89.44 201 SER A N 1
ATOM 1596 C CA . SER A 1 201 ? 21.536 -2.255 -3.411 1.00 89.44 201 SER A CA 1
ATOM 1597 C C . SER A 1 201 ? 22.329 -3.014 -2.338 1.00 89.44 201 SER A C 1
ATOM 1599 O O . SER A 1 201 ? 22.897 -4.079 -2.572 1.00 89.44 201 SER A O 1
ATOM 1601 N N . ASN A 1 202 ? 22.289 -2.513 -1.100 1.00 88.19 202 ASN A N 1
ATOM 1602 C CA . ASN A 1 202 ? 22.861 -3.188 0.077 1.00 88.19 202 ASN A CA 1
ATOM 1603 C C . ASN A 1 202 ? 21.931 -4.255 0.690 1.00 88.19 202 ASN A C 1
ATOM 1605 O O . ASN A 1 202 ? 21.990 -4.527 1.894 1.00 88.19 202 ASN A O 1
ATOM 1609 N N . ALA A 1 203 ? 21.019 -4.809 -0.105 1.00 91.50 203 ALA A N 1
ATOM 1610 C CA . ALA A 1 203 ? 20.041 -5.777 0.355 1.00 91.50 203 ALA A CA 1
ATOM 1611 C C . ALA A 1 203 ? 20.651 -7.155 0.649 1.00 91.50 203 ALA A C 1
ATOM 1613 O O . ALA A 1 203 ? 21.650 -7.579 0.071 1.00 91.50 203 ALA A O 1
ATOM 1614 N N . CYS A 1 204 ? 19.998 -7.895 1.542 1.00 91.00 204 CYS A N 1
ATOM 1615 C CA . CYS A 1 204 ? 20.249 -9.319 1.734 1.00 91.00 204 CYS A CA 1
ATOM 1616 C C . CYS A 1 204 ? 19.716 -10.142 0.548 1.00 91.00 204 CYS A C 1
ATOM 1618 O O . CYS A 1 204 ? 18.866 -9.685 -0.209 1.00 91.00 204 CYS A O 1
ATOM 1620 N N . PHE A 1 205 ? 20.147 -11.404 0.443 1.00 88.38 205 PHE A N 1
ATOM 1621 C CA . PHE A 1 205 ? 19.758 -12.310 -0.649 1.00 88.38 205 PHE A CA 1
ATOM 1622 C C . PHE A 1 205 ? 18.238 -12.486 -0.815 1.00 88.38 205 PHE A C 1
ATOM 1624 O O . PHE A 1 205 ? 17.755 -12.723 -1.919 1.00 88.38 205 PHE A O 1
ATOM 1631 N N . LYS A 1 206 ? 17.471 -12.400 0.279 1.00 86.44 206 LYS A N 1
ATOM 1632 C CA . LYS A 1 206 ? 16.015 -12.562 0.253 1.00 86.44 206 LYS A CA 1
ATOM 1633 C C . LYS A 1 206 ? 15.337 -11.551 1.181 1.00 86.44 206 LYS A C 1
ATOM 1635 O O . LYS A 1 206 ? 15.017 -11.896 2.321 1.00 86.44 206 LYS A O 1
ATOM 1640 N N . PRO A 1 207 ? 15.135 -10.306 0.721 1.00 88.56 207 PRO A N 1
ATOM 1641 C CA . PRO A 1 207 ? 14.502 -9.278 1.529 1.00 88.56 207 PRO A CA 1
ATOM 1642 C C . PRO A 1 207 ? 13.068 -9.639 1.902 1.00 88.56 207 PRO A C 1
ATOM 1644 O O . PRO A 1 207 ? 12.316 -10.234 1.125 1.00 88.56 207 PRO A O 1
ATOM 1647 N N . ILE A 1 208 ? 12.685 -9.252 3.114 1.00 81.94 208 ILE A N 1
ATOM 1648 C CA . ILE A 1 208 ? 11.340 -9.451 3.655 1.00 81.94 208 ILE A CA 1
ATOM 1649 C C . ILE A 1 208 ? 10.408 -8.353 3.144 1.00 81.94 208 ILE A C 1
ATOM 1651 O O . ILE A 1 208 ? 9.273 -8.635 2.763 1.00 81.94 208 ILE A O 1
ATOM 1655 N N . ALA A 1 209 ? 10.900 -7.115 3.131 1.00 82.00 209 ALA A N 1
ATOM 1656 C CA . ALA A 1 209 ? 10.187 -5.936 2.665 1.00 82.00 209 ALA A CA 1
ATOM 1657 C C . ALA A 1 209 ? 11.160 -4.966 1.981 1.00 82.00 209 ALA A C 1
ATOM 1659 O O . ALA A 1 209 ? 12.361 -4.993 2.258 1.00 82.00 209 ALA A O 1
ATOM 1660 N N . VAL A 1 210 ? 10.626 -4.093 1.132 1.00 87.12 210 VAL A N 1
ATOM 1661 C CA . VAL A 1 210 ? 11.318 -2.903 0.633 1.00 87.12 210 VAL A CA 1
ATOM 1662 C C . VAL A 1 210 ? 10.561 -1.683 1.132 1.00 87.12 210 VAL A C 1
ATOM 1664 O O . VAL A 1 210 ? 9.332 -1.686 1.174 1.00 87.12 210 VAL A O 1
ATOM 1667 N N . GLN A 1 211 ? 11.304 -0.658 1.515 1.00 88.94 211 GLN A N 1
ATOM 1668 C CA . GLN A 1 211 ? 10.782 0.672 1.747 1.00 88.94 211 GLN A CA 1
ATOM 1669 C C . GLN A 1 211 ? 11.424 1.610 0.735 1.00 88.94 211 GLN A C 1
ATOM 1671 O O . GLN A 1 211 ? 12.646 1.608 0.592 1.00 88.94 211 GLN A O 1
ATOM 1676 N N . ALA A 1 212 ? 10.604 2.422 0.077 1.00 91.06 212 ALA A N 1
ATOM 1677 C CA . ALA A 1 212 ? 11.047 3.416 -0.886 1.00 91.06 212 ALA A CA 1
ATOM 1678 C C . ALA A 1 212 ? 10.472 4.790 -0.536 1.00 91.06 212 ALA A C 1
ATOM 1680 O O . ALA A 1 212 ? 9.324 4.901 -0.103 1.00 91.06 212 ALA A O 1
ATOM 1681 N N . GLN A 1 213 ? 11.269 5.836 -0.712 1.00 92.56 213 GLN A N 1
ATOM 1682 C CA . GLN A 1 213 ? 10.846 7.218 -0.494 1.00 92.56 213 GLN A CA 1
ATOM 1683 C C . GLN A 1 213 ? 11.693 8.170 -1.328 1.00 92.56 213 GLN A C 1
ATOM 1685 O O . GLN A 1 213 ? 12.805 7.814 -1.714 1.00 92.56 213 GLN A O 1
ATOM 1690 N N . THR A 1 214 ? 11.200 9.382 -1.561 1.00 94.06 214 THR A N 1
ATOM 1691 C CA . THR A 1 214 ? 12.011 10.445 -2.154 1.00 94.06 214 THR A CA 1
ATOM 1692 C C . THR A 1 214 ? 13.159 10.841 -1.224 1.00 94.06 214 THR A C 1
ATOM 1694 O O . THR A 1 214 ? 13.154 10.529 -0.022 1.00 94.06 214 THR A O 1
ATOM 1697 N N . LEU A 1 215 ? 14.137 11.587 -1.735 1.00 91.38 215 LEU A N 1
ATOM 1698 C CA . LEU A 1 215 ? 15.193 12.154 -0.886 1.00 91.38 215 LEU A CA 1
ATOM 1699 C C . LEU A 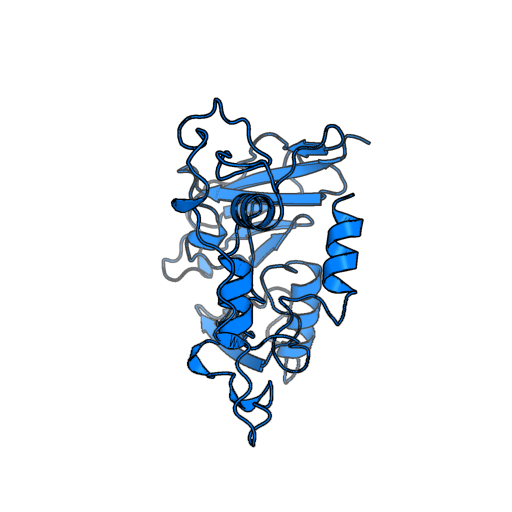1 215 ? 14.642 13.065 0.226 1.00 91.38 215 LEU A C 1
ATOM 1701 O O . LEU A 1 215 ? 15.157 13.037 1.347 1.00 91.38 215 LEU A O 1
ATOM 1705 N N . ASP A 1 216 ? 13.520 13.740 -0.036 1.00 86.56 216 ASP A N 1
ATOM 1706 C CA . ASP A 1 216 ? 12.773 14.557 0.933 1.00 86.56 216 ASP A CA 1
ATOM 1707 C C . ASP A 1 216 ? 11.922 13.736 1.925 1.00 86.56 216 ASP A C 1
ATOM 1709 O O . ASP A 1 216 ? 11.264 14.295 2.801 1.00 86.56 216 ASP A O 1
ATOM 1713 N N . GLY A 1 217 ? 11.931 12.403 1.817 1.00 84.44 217 GLY A N 1
ATOM 1714 C CA . GLY A 1 217 ? 11.254 11.499 2.751 1.00 84.44 217 GLY A CA 1
ATOM 1715 C C . GLY A 1 217 ? 9.772 11.258 2.464 1.00 84.44 217 GLY A C 1
ATOM 1716 O O . GLY A 1 217 ? 9.085 10.695 3.313 1.00 84.44 217 GLY A O 1
ATOM 1717 N N . ILE A 1 218 ? 9.273 11.648 1.287 1.00 83.50 218 ILE A N 1
ATOM 1718 C CA . ILE A 1 218 ? 7.902 11.335 0.866 1.00 83.50 218 ILE A CA 1
ATOM 1719 C C . ILE A 1 218 ? 7.863 9.859 0.451 1.00 83.50 218 ILE A C 1
ATOM 1721 O O . ILE A 1 218 ? 8.621 9.485 -0.448 1.00 83.50 218 ILE A O 1
ATOM 1725 N N . PRO A 1 219 ? 7.016 9.005 1.054 1.00 84.94 219 PRO A N 1
ATOM 1726 C CA . PRO A 1 219 ? 6.900 7.604 0.658 1.00 84.94 219 PRO A CA 1
ATOM 1727 C C . PRO A 1 219 ? 6.616 7.463 -0.836 1.00 84.94 219 PRO A C 1
ATOM 1729 O O . PRO A 1 219 ? 5.810 8.209 -1.394 1.00 84.94 219 PRO A O 1
ATOM 1732 N N . ALA A 1 220 ? 7.259 6.495 -1.490 1.00 87.19 220 ALA A N 1
ATOM 1733 C CA . ALA A 1 220 ? 7.160 6.336 -2.938 1.00 87.19 220 ALA A CA 1
ATOM 1734 C C . ALA A 1 220 ? 5.705 6.171 -3.398 1.00 87.19 220 ALA A C 1
ATOM 1736 O O . ALA A 1 220 ? 5.297 6.760 -4.392 1.00 87.19 220 ALA A O 1
ATOM 1737 N N . ARG A 1 221 ? 4.873 5.458 -2.632 1.00 79.19 221 ARG A N 1
ATOM 1738 C CA . ARG A 1 221 ? 3.454 5.259 -2.969 1.00 79.19 221 ARG A CA 1
ATOM 1739 C C . ARG A 1 221 ? 2.596 6.525 -2.879 1.00 79.19 221 ARG A C 1
ATOM 1741 O O . ARG A 1 221 ? 1.506 6.544 -3.442 1.00 79.19 221 ARG A O 1
ATOM 1748 N N . GLU A 1 222 ? 3.073 7.575 -2.217 1.00 79.31 222 GLU A N 1
ATOM 1749 C CA . GLU A 1 222 ? 2.357 8.847 -2.048 1.00 79.31 222 GLU A CA 1
ATOM 1750 C C . GLU A 1 222 ? 2.740 9.890 -3.104 1.00 79.31 222 GLU A C 1
ATOM 1752 O O . GLU A 1 222 ? 2.130 10.957 -3.190 1.00 79.31 222 GLU A O 1
ATOM 1757 N N . THR A 1 223 ? 3.744 9.613 -3.938 1.00 84.38 223 THR A N 1
ATOM 1758 C CA . THR A 1 223 ? 4.256 10.610 -4.883 1.00 84.38 223 THR A CA 1
ATOM 1759 C C . THR A 1 223 ? 3.396 10.796 -6.123 1.00 84.38 223 THR A C 1
ATOM 1761 O O . THR A 1 223 ? 3.480 11.861 -6.743 1.00 84.38 223 THR A O 1
ATOM 1764 N N . GLY A 1 224 ? 2.602 9.781 -6.474 1.00 81.88 224 GLY A N 1
ATOM 1765 C CA . GLY A 1 224 ? 1.827 9.713 -7.711 1.00 81.88 224 GLY A CA 1
ATOM 1766 C C . GLY A 1 224 ? 2.603 9.200 -8.930 1.00 81.88 224 GLY A C 1
ATOM 1767 O O . GLY A 1 224 ? 2.000 9.088 -9.999 1.00 81.88 224 GLY A O 1
ATOM 1768 N N . ASP A 1 225 ? 3.892 8.869 -8.788 1.00 86.62 225 ASP A N 1
ATOM 1769 C CA . ASP A 1 225 ? 4.681 8.291 -9.879 1.00 86.62 225 ASP A CA 1
ATOM 1770 C C . ASP A 1 225 ? 4.236 6.850 -10.175 1.00 86.62 225 ASP A C 1
ATOM 1772 O O . ASP A 1 225 ? 3.797 6.087 -9.309 1.00 86.62 225 ASP A O 1
ATOM 1776 N N . VAL A 1 226 ? 4.348 6.465 -11.442 1.00 84.12 226 VAL A N 1
ATOM 1777 C CA . VAL A 1 226 ? 4.043 5.119 -11.918 1.00 84.12 226 VAL A CA 1
ATOM 1778 C C . VAL A 1 226 ? 5.308 4.271 -11.867 1.00 84.12 226 VAL A C 1
ATOM 1780 O O . VAL A 1 226 ? 6.202 4.437 -12.695 1.00 84.12 226 VAL A O 1
ATOM 1783 N N . PHE A 1 227 ? 5.366 3.331 -10.926 1.00 84.31 227 PHE A N 1
ATOM 1784 C CA . PHE A 1 227 ? 6.496 2.407 -10.797 1.00 84.31 227 PHE A CA 1
ATOM 1785 C C . PHE A 1 227 ? 6.330 1.168 -11.676 1.00 84.31 227 PHE A C 1
ATOM 1787 O O . PHE A 1 227 ? 5.305 0.481 -11.600 1.00 84.31 227 PHE A O 1
ATOM 1794 N N . GLU A 1 228 ? 7.370 0.856 -12.447 1.00 82.75 228 GLU A N 1
ATOM 1795 C CA . GLU A 1 228 ? 7.530 -0.412 -13.160 1.00 82.75 228 GLU A CA 1
ATOM 1796 C C . GLU A 1 228 ? 7.730 -1.564 -12.186 1.00 82.75 228 GLU A C 1
ATOM 1798 O O . GLU A 1 228 ? 7.052 -2.587 -12.292 1.00 82.75 228 GLU A O 1
ATOM 1803 N N . MET A 1 229 ? 8.580 -1.358 -11.183 1.00 83.38 229 MET A N 1
ATOM 1804 C CA . MET A 1 229 ? 8.800 -2.298 -10.090 1.00 83.38 229 MET A CA 1
ATOM 1805 C C . MET A 1 229 ? 8.785 -1.543 -8.765 1.00 83.38 229 MET A C 1
ATOM 1807 O O . MET A 1 229 ? 9.277 -0.422 -8.678 1.00 83.38 229 MET A O 1
ATOM 1811 N N . LEU A 1 230 ? 8.178 -2.149 -7.748 1.00 84.06 230 LEU A N 1
ATOM 1812 C CA . LEU A 1 230 ? 8.287 -1.726 -6.353 1.00 84.06 230 LEU A CA 1
ATOM 1813 C C . LEU A 1 230 ? 8.007 -2.944 -5.470 1.00 84.06 230 LEU A C 1
ATOM 1815 O O . LEU A 1 230 ? 6.876 -3.152 -5.021 1.00 84.06 230 LEU A O 1
ATOM 1819 N N . SER A 1 231 ? 9.021 -3.791 -5.298 1.00 82.81 231 SER A N 1
ATOM 1820 C CA . SER A 1 231 ? 8.910 -5.071 -4.594 1.00 82.81 231 SER A CA 1
ATOM 1821 C C . SER A 1 231 ? 10.171 -5.385 -3.778 1.00 82.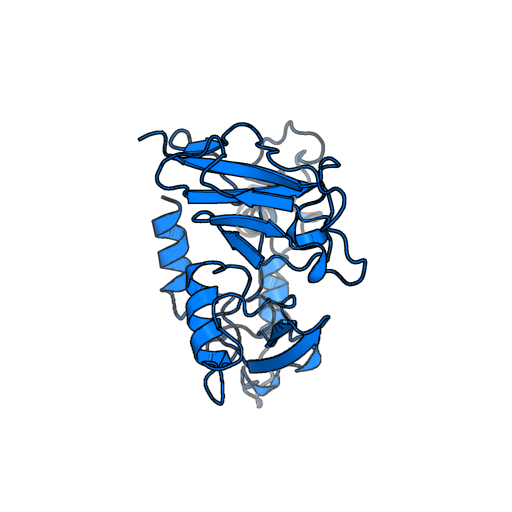81 231 SER A C 1
ATOM 1823 O O . SER A 1 231 ? 11.257 -4.903 -4.097 1.00 82.81 231 SER A O 1
ATOM 1825 N N . PRO A 1 232 ? 10.082 -6.242 -2.747 1.00 82.75 232 PRO A N 1
ATOM 1826 C CA . PRO A 1 232 ? 11.269 -6.735 -2.046 1.00 82.75 232 PRO A CA 1
ATOM 1827 C C . PRO A 1 232 ? 12.195 -7.592 -2.924 1.00 82.75 232 PRO A C 1
ATOM 1829 O O . PRO A 1 232 ? 13.337 -7.821 -2.542 1.00 82.75 232 PRO A O 1
ATOM 1832 N N . GLN A 1 233 ? 11.702 -8.117 -4.051 1.00 83.75 233 GLN A N 1
ATOM 1833 C CA . GLN A 1 233 ? 12.449 -9.008 -4.944 1.00 83.75 233 GLN A CA 1
ATOM 1834 C C . GLN A 1 233 ? 13.208 -8.251 -6.035 1.00 83.75 233 GLN A C 1
ATOM 1836 O O . GLN A 1 233 ? 14.240 -8.736 -6.487 1.00 83.75 233 GLN A O 1
ATOM 1841 N N . ASP A 1 234 ? 12.703 -7.087 -6.436 1.00 86.00 234 ASP A N 1
ATOM 1842 C CA . ASP A 1 234 ? 13.214 -6.345 -7.588 1.00 86.00 234 ASP A CA 1
ATOM 1843 C C . ASP A 1 234 ? 13.747 -4.963 -7.202 1.00 86.00 234 ASP A C 1
ATOM 1845 O O . ASP A 1 234 ? 14.606 -4.432 -7.897 1.00 86.00 234 ASP A O 1
ATOM 1849 N N . GLY A 1 235 ? 13.291 -4.398 -6.082 1.00 90.12 235 GLY A N 1
ATOM 1850 C CA . GLY A 1 235 ? 13.569 -3.020 -5.689 1.00 90.12 235 GLY A CA 1
ATOM 1851 C C . GLY A 1 235 ? 12.565 -2.038 -6.270 1.00 90.12 235 GLY A C 1
ATOM 1852 O O . GLY A 1 235 ? 11.389 -2.384 -6.421 1.00 90.12 235 GLY A O 1
ATOM 1853 N N . LEU A 1 236 ? 13.012 -0.814 -6.548 1.00 92.00 236 LEU A N 1
ATOM 1854 C CA . LEU A 1 236 ? 12.204 0.209 -7.210 1.00 92.00 236 LEU A CA 1
ATOM 1855 C C . LEU A 1 236 ? 12.757 0.467 -8.607 1.00 92.00 236 LEU A C 1
ATOM 1857 O O . LEU A 1 236 ? 13.946 0.685 -8.774 1.00 92.00 236 LEU A O 1
ATOM 1861 N N . LEU A 1 237 ? 11.871 0.477 -9.597 1.00 91.50 237 LEU A N 1
ATOM 1862 C CA . LEU A 1 237 ? 12.180 0.945 -10.941 1.00 91.50 237 LEU A CA 1
ATOM 1863 C C . LEU A 1 237 ? 11.092 1.918 -11.372 1.00 91.50 237 LEU A C 1
ATOM 1865 O O . LEU A 1 237 ? 9.926 1.541 -11.533 1.00 91.50 237 LEU A O 1
ATOM 1869 N N . CYS A 1 238 ? 11.482 3.165 -11.579 1.00 92.44 238 CYS A N 1
ATOM 1870 C CA . CYS A 1 238 ? 10.671 4.202 -12.176 1.00 92.44 238 CYS A CA 1
ATOM 1871 C C . CYS A 1 238 ? 11.252 4.553 -13.546 1.00 92.44 238 CYS A C 1
ATOM 1873 O O . CYS A 1 238 ? 12.416 4.923 -13.670 1.00 92.44 238 CYS A O 1
ATOM 1875 N N . ARG A 1 239 ? 10.430 4.470 -14.596 1.00 91.00 239 ARG A N 1
ATOM 1876 C CA . ARG A 1 239 ? 10.819 4.975 -15.916 1.00 91.00 239 ARG A CA 1
ATOM 1877 C C . ARG A 1 239 ? 10.269 6.371 -16.132 1.00 91.00 239 ARG A C 1
ATOM 1879 O O . ARG A 1 239 ? 9.049 6.555 -16.073 1.00 91.00 239 ARG A O 1
ATOM 1886 N N . GLY A 1 240 ? 11.133 7.328 -16.456 1.00 91.19 240 GLY A N 1
ATOM 1887 C CA . GLY A 1 240 ? 10.755 8.709 -16.734 1.00 91.19 240 GLY A CA 1
ATOM 1888 C C . GLY A 1 240 ? 9.747 8.767 -17.876 1.00 91.19 240 GLY A C 1
ATOM 1889 O O . GLY A 1 240 ? 8.709 9.411 -17.759 1.00 91.19 240 GLY A O 1
ATOM 1890 N N . THR A 1 241 ? 9.950 7.959 -18.921 1.00 87.44 241 THR A N 1
ATOM 1891 C CA . THR A 1 241 ? 9.031 7.849 -20.074 1.00 87.44 241 THR A CA 1
ATOM 1892 C C . THR A 1 241 ? 7.608 7.383 -19.730 1.00 87.44 241 THR A C 1
ATOM 1894 O O . THR A 1 241 ? 6.684 7.603 -20.520 1.00 87.44 241 THR A O 1
ATOM 1897 N N . HIS A 1 242 ? 7.401 6.742 -18.574 1.00 85.19 242 HIS A N 1
ATOM 1898 C CA . HIS A 1 242 ? 6.076 6.312 -18.108 1.00 85.19 242 HIS A CA 1
ATOM 1899 C C . HIS A 1 242 ? 5.371 7.380 -17.266 1.00 85.19 242 HIS A C 1
ATOM 1901 O O . HIS A 1 242 ? 4.178 7.231 -16.983 1.00 85.19 242 HIS A O 1
ATOM 1907 N N . GLN A 1 243 ? 6.075 8.458 -16.905 1.00 87.69 243 GLN A N 1
ATOM 1908 C CA . GLN A 1 243 ? 5.531 9.546 -16.105 1.00 87.69 243 GLN A CA 1
ATOM 1909 C C . GLN A 1 243 ? 4.850 10.603 -16.982 1.00 87.69 243 GLN A C 1
ATOM 1911 O O . GLN A 1 243 ? 5.346 10.926 -18.064 1.00 87.69 243 GLN A O 1
ATOM 1916 N N . PRO A 1 244 ? 3.757 11.231 -16.510 1.00 80.44 244 PRO A N 1
ATOM 1917 C CA . PRO A 1 244 ? 3.138 12.365 -17.199 1.00 80.44 244 PRO A CA 1
ATOM 1918 C C . PRO A 1 244 ? 4.104 13.534 -17.460 1.00 80.44 244 PRO A C 1
ATOM 1920 O O . PRO A 1 244 ? 3.942 14.248 -18.446 1.00 80.44 244 PRO A O 1
ATOM 1923 N N . GLY A 1 245 ? 5.106 13.721 -16.592 1.00 84.81 245 GLY A N 1
ATOM 1924 C CA . GLY A 1 245 ? 6.149 14.746 -16.717 1.00 84.81 245 GLY A CA 1
ATOM 1925 C C . GLY A 1 245 ? 7.411 14.301 -17.464 1.00 84.81 245 GLY A C 1
ATOM 1926 O O . GLY A 1 245 ? 8.360 15.072 -17.524 1.00 84.81 245 GLY A O 1
ATOM 1927 N N . ASN A 1 246 ? 7.440 13.080 -18.015 1.00 89.31 246 ASN A N 1
ATOM 1928 C CA . ASN A 1 246 ? 8.630 12.448 -18.605 1.00 89.31 246 ASN A CA 1
ATOM 1929 C C . ASN A 1 246 ? 9.853 12.376 -17.666 1.00 89.31 246 ASN A C 1
ATOM 1931 O O . ASN A 1 246 ? 10.986 12.321 -18.136 1.00 89.31 246 ASN A O 1
ATOM 1935 N N . GLN A 1 247 ? 9.628 12.393 -16.353 1.00 93.31 247 GLN A N 1
ATOM 1936 C CA . GLN A 1 247 ? 10.678 12.372 -15.344 1.00 93.31 247 GLN A CA 1
ATOM 1937 C C . GLN A 1 247 ? 10.168 11.706 -14.072 1.00 93.31 247 GLN A C 1
ATOM 1939 O O . GLN A 1 247 ? 9.073 12.025 -13.606 1.00 93.31 247 GLN A O 1
ATOM 1944 N N . CYS A 1 248 ? 10.975 10.802 -13.524 1.00 95.25 248 CYS A N 1
ATOM 1945 C CA . CYS A 1 248 ? 10.792 10.262 -12.185 1.00 95.25 248 CYS A CA 1
ATOM 1946 C C . CYS A 1 248 ? 11.268 11.251 -11.125 1.00 95.25 248 CYS A C 1
ATOM 1948 O O . CYS A 1 248 ? 12.203 12.026 -11.355 1.00 95.25 248 CYS A O 1
ATOM 1950 N N . LYS A 1 249 ? 10.636 11.219 -9.949 1.00 95.31 249 LYS A N 1
ATOM 1951 C CA . LYS A 1 249 ? 11.265 11.792 -8.756 1.00 95.31 249 LYS A CA 1
ATOM 1952 C C . LYS A 1 249 ? 12.484 10.956 -8.366 1.00 95.31 249 LYS A C 1
ATOM 1954 O O . LYS A 1 249 ? 12.632 9.833 -8.827 1.00 95.31 249 LYS A O 1
ATOM 1959 N N . ASP A 1 250 ? 13.325 11.551 -7.533 1.00 96.06 250 ASP A N 1
ATOM 1960 C CA . ASP A 1 250 ? 14.568 10.960 -7.042 1.00 96.06 250 ASP A CA 1
ATOM 1961 C C . ASP A 1 250 ? 14.289 10.166 -5.761 1.00 96.06 250 ASP A C 1
ATOM 1963 O O . ASP A 1 250 ? 13.895 10.744 -4.733 1.00 96.06 250 ASP A O 1
ATOM 1967 N N . TYR A 1 251 ? 14.394 8.844 -5.851 1.00 96.25 251 TYR A N 1
ATOM 1968 C CA . TYR A 1 251 ? 14.059 7.883 -4.816 1.00 96.25 251 TYR A CA 1
ATOM 1969 C C . TYR A 1 251 ? 15.300 7.240 -4.215 1.00 96.25 251 TYR A C 1
ATOM 1971 O O . TYR A 1 251 ? 16.385 7.175 -4.764 1.00 96.25 251 TYR A O 1
ATOM 1979 N N . ARG A 1 252 ? 15.091 6.701 -3.022 1.00 95.56 252 ARG A N 1
ATOM 1980 C CA . ARG A 1 252 ? 16.019 5.798 -2.361 1.00 95.56 252 ARG A CA 1
ATOM 1981 C C . ARG A 1 252 ? 15.249 4.639 -1.775 1.00 95.56 252 ARG A C 1
ATOM 1983 O O . ARG A 1 252 ? 14.118 4.801 -1.298 1.00 95.56 252 ARG A O 1
ATOM 1990 N N . VAL A 1 253 ? 15.888 3.482 -1.739 1.00 94.81 253 VAL A N 1
ATOM 1991 C CA . VAL A 1 253 ? 15.322 2.250 -1.191 1.00 94.81 253 VAL A CA 1
ATOM 1992 C C . VAL A 1 253 ? 16.116 1.751 0.003 1.00 94.81 253 VAL A C 1
ATOM 1994 O O . VAL A 1 253 ? 17.326 1.933 0.110 1.00 94.81 253 VAL A O 1
ATOM 1997 N N . ARG A 1 254 ? 15.442 1.075 0.922 1.00 92.94 254 ARG A N 1
ATOM 1998 C CA . ARG A 1 254 ? 16.085 0.220 1.919 1.00 92.94 254 ARG A CA 1
ATOM 1999 C C . ARG A 1 254 ? 15.268 -1.036 2.116 1.00 92.94 254 ARG A C 1
ATOM 2001 O O . ARG A 1 254 ? 14.065 -1.058 1.869 1.00 92.94 254 ARG A O 1
ATOM 2008 N N . TYR A 1 255 ? 15.919 -2.073 2.609 1.00 92.00 255 TYR A N 1
ATOM 2009 C CA . TYR A 1 255 ? 15.332 -3.396 2.683 1.00 92.00 255 TYR A CA 1
ATOM 2010 C C . TYR A 1 255 ? 15.261 -3.870 4.120 1.00 92.00 255 TYR A C 1
ATOM 2012 O O . TYR A 1 255 ? 16.171 -3.636 4.917 1.00 92.00 255 TYR A O 1
ATOM 2020 N N . LEU A 1 256 ? 14.167 -4.546 4.446 1.00 88.19 256 LEU A N 1
ATOM 2021 C CA . LEU A 1 256 ? 14.044 -5.263 5.699 1.00 88.19 256 LEU A CA 1
ATOM 2022 C C . LEU A 1 256 ? 14.621 -6.659 5.504 1.00 88.19 256 LEU A C 1
ATOM 2024 O O . LEU A 1 256 ? 14.111 -7.447 4.707 1.00 88.19 256 LEU A O 1
ATOM 2028 N N . CYS A 1 257 ? 15.660 -6.968 6.261 1.00 89.31 257 CYS A N 1
ATOM 2029 C CA . CYS A 1 257 ? 16.393 -8.217 6.178 1.00 89.31 257 CYS A CA 1
ATOM 2030 C C . CYS A 1 257 ? 16.310 -8.998 7.486 1.00 89.31 257 CYS A C 1
ATOM 2032 O O . CYS A 1 257 ? 16.211 -8.421 8.569 1.00 89.31 257 CYS A O 1
ATOM 2034 N N . SER A 1 258 ? 16.355 -10.326 7.377 1.00 87.12 258 SER A N 1
ATOM 2035 C CA . SER A 1 258 ? 16.569 -11.216 8.522 1.00 87.12 258 SER A CA 1
ATOM 2036 C C . SER A 1 258 ? 18.039 -11.180 8.934 1.00 87.12 258 SER A C 1
ATOM 2038 O O . SER A 1 258 ? 18.911 -11.126 8.068 1.00 87.12 258 SER A O 1
ATOM 2040 N N . LYS A 1 259 ? 18.322 -11.225 10.241 1.00 82.62 259 LYS A N 1
ATOM 2041 C CA . LYS A 1 259 ? 19.692 -11.395 10.765 1.00 82.62 259 LYS A CA 1
ATOM 2042 C C . LYS A 1 259 ? 20.192 -12.845 10.682 1.00 82.62 259 LYS A C 1
ATOM 2044 O O . LYS A 1 259 ? 21.369 -13.076 10.952 1.00 82.62 259 LYS A O 1
ATOM 2049 N N . GLY A 1 260 ? 19.313 -13.793 10.343 1.00 65.56 260 GLY A N 1
ATOM 2050 C CA . GLY A 1 260 ? 19.609 -15.220 10.166 1.00 65.56 260 GLY A CA 1
ATOM 2051 C C . GLY A 1 260 ? 19.054 -15.765 8.865 1.00 65.56 260 GLY A C 1
ATOM 2052 O O . GLY A 1 260 ? 17.901 -15.396 8.532 1.00 65.56 260 GLY A O 1
#

InterPro domains:
  IPR010255 Haem peroxidase superfamily [SSF48113] (2-83)
  IPR019791 Haem peroxidase, animal-type [PF03098] (2-57)
  IPR019791 Haem peroxidase, animal-type [PS50292] (1-85)
  IPR025155 WxxW domain [PF13330] (178-257)
  IPR037120 Haem peroxidase domain superfamily, animal type [G3DSA:1.10.640.10] (1-85)